Protein AF-A0A9W9YYG8-F1 (afdb_monomer_lite)

Organism: NCBI:txid174260

pLDDT: mean 76.66, std 17.06, range [29.02, 98.0]

Foldseek 3Di:
DCVLVVLVVLLVVQVVVLVQWFFAADPLETETDRVVPRPHDGDHHPDLDCPPPRNVPYQYWFWWQQPPAQATDGGGPVVSVVSVTDGDPPGRDPSVDGSCCVVVVPHPDPPSDDPPVLCVLQVLLVDARDDVRVVVQCVLCVVLVVVVCVQQNDVLLVQLLRQQSSQLSLQCCLQPVLADEGYSLSSSLLSLLLQVVCCVVCVVVDPCSPVSVVVSVVVVVVLQVCLQFGRRPPSSSVRSNVLSNLSSLQRGDDDCPPDDDPVVSVVSNVVSVVVSVVSVVVSVCSSVPVDDSVPDPCSLSSRHPCPDPDDRYQDQDPSSHGPPPPD

InterPro domains:
  IPR022764 Peptidase S54, rhomboid domain [PF01694] (116-253)
  IPR035952 Rhomboid-like superfamily [G3DSA:1.20.1540.10] (93-258)
  IPR035952 Rhomboid-like superfamily [SSF144091] (115-257)
  IPR051512 Inactive Rhomboid [PTHR45965] (56-317)

Radius of gyration: 24.9 Å; chains: 1; bounding box: 62×38×76 Å

Secondary structure (DSSP, 8-state):
-TTHHHHHHHHHHHHHHHTTEEEEEETTEEEEEEGGG-SSEEE-TT--STTSTT-SS---EEEEE-TTS--EEEEEHHHHHHTT-EE-TT--SGGG--TTHHHH-S---S-SS-S--GGGGTGGGG--SSHHHHHHHHHHHHHHHHHHHHHH-HHHHHHHHHHHHHHHHHHHHHH-TTS---STHHHHHHHHHHHHHHHHHSTTT-SSHHHHHHHHHHHHHHHHHHTTSTT--HHHHHHHHHHHHHHHHHH------SSS-HHHHHHHHHHHHHHHHHHHHHHHHHHHH---GGG-TTTHHHH----SSSSSS--B-TTSSB-----

Sequence (327 aa):
MKKLTIVEKRIDNITKKEADFVCCSFNGECGMMKNTSCPGVSIDYRNCSASSLNCTHGVTLRPCCLGLHSQCEVTSEQYCTFQGGHWYKDKILCSEVNCLDDICAMSGVKNKTGGHQWYRLITPIFLHLGVIHLFTNLCFQLPVGILIEREIGTVRMALVYMISGIGGNLFCGLFTPLTPQAGASGALFGLVALLIIKLLQLRHEVKRPCLEALVLLGVVLVSFALGTLPYIGNFVHIGGFLFGVFASLAFLPRRNFRCHNLALYSCFKGISFVVLFTLIVVMSVAFFLVKDSQFCSWCKYIDCVPYRKENFCPKMDEDGFLNGNAS

Structure (mmCIF, N/CA/C/O backbone):
data_AF-A0A9W9YYG8-F1
#
_entry.id   AF-A0A9W9YYG8-F1
#
loop_
_atom_site.group_PDB
_atom_site.id
_atom_site.type_symbol
_atom_site.label_atom_id
_atom_site.label_alt_id
_atom_site.label_comp_id
_atom_site.label_asym_id
_atom_site.label_entity_id
_atom_site.label_seq_id
_atom_site.pdbx_PDB_ins_code
_atom_site.Cartn_x
_atom_site.Cartn_y
_atom_site.Cartn_z
_atom_site.occupancy
_atom_site.B_iso_or_equiv
_atom_site.auth_seq_id
_atom_site.auth_comp_id
_atom_site.auth_asym_id
_atom_site.auth_atom_id
_atom_site.pdbx_PDB_model_num
ATOM 1 N N . MET A 1 1 ? -9.770 -13.284 -15.888 1.00 43.06 1 MET A N 1
ATOM 2 C CA . MET A 1 1 ? -9.204 -13.718 -17.190 1.00 43.06 1 MET A CA 1
ATOM 3 C C . MET A 1 1 ? -9.117 -12.623 -18.269 1.00 43.06 1 MET A C 1
ATOM 5 O O . MET A 1 1 ? -8.386 -12.840 -19.215 1.00 43.06 1 MET A O 1
ATOM 9 N N . LYS A 1 2 ? -9.745 -11.435 -18.146 1.00 39.88 2 LYS A N 1
ATOM 10 C CA . LYS A 1 2 ? -9.708 -10.379 -19.196 1.00 39.88 2 LYS A CA 1
ATOM 11 C C . LYS A 1 2 ? -8.584 -9.316 -19.075 1.00 39.88 2 LYS A C 1
ATOM 13 O O . LYS A 1 2 ? -8.437 -8.494 -19.974 1.00 39.88 2 LYS A O 1
ATOM 18 N N . LYS A 1 3 ? -7.763 -9.334 -18.012 1.00 38.66 3 LYS A N 1
ATOM 19 C CA . LYS A 1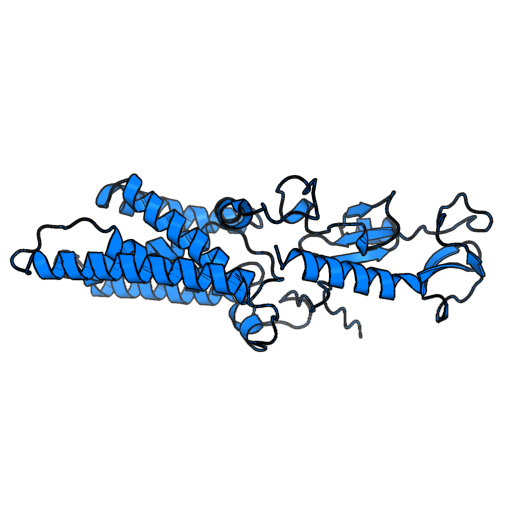 3 ? -6.520 -8.528 -17.925 1.00 38.66 3 LYS A CA 1
ATOM 20 C C . LYS A 1 3 ? -5.355 -9.140 -18.721 1.00 38.66 3 LYS A C 1
ATOM 22 O O . LYS A 1 3 ? -4.495 -8.388 -19.166 1.00 38.66 3 LYS A O 1
ATOM 27 N N . LEU A 1 4 ? -5.378 -10.457 -18.979 1.00 42.50 4 LEU A N 1
ATOM 28 C CA . LEU A 1 4 ? -4.451 -11.081 -19.933 1.00 42.50 4 LEU A CA 1
ATOM 29 C C . LEU A 1 4 ? -4.584 -10.430 -21.309 1.00 42.50 4 LEU A C 1
ATOM 31 O O . LEU A 1 4 ? -3.587 -9.994 -21.850 1.00 42.50 4 LEU A O 1
ATOM 35 N N . THR A 1 5 ? -5.810 -10.209 -21.785 1.00 42.34 5 THR A N 1
ATOM 36 C CA . THR A 1 5 ? -6.064 -9.601 -23.099 1.00 42.34 5 THR A CA 1
ATOM 37 C C . THR A 1 5 ? -5.583 -8.154 -23.255 1.00 42.34 5 THR A C 1
ATOM 39 O O . THR A 1 5 ? -5.447 -7.698 -24.383 1.00 42.34 5 THR A O 1
ATOM 42 N N . ILE A 1 6 ? -5.337 -7.411 -22.165 1.00 44.78 6 ILE A N 1
ATOM 43 C CA . ILE A 1 6 ? -4.768 -6.049 -22.233 1.00 44.78 6 ILE A CA 1
ATOM 44 C C . ILE A 1 6 ? -3.249 -6.125 -22.331 1.00 44.78 6 ILE A C 1
ATOM 46 O O . ILE A 1 6 ? -2.675 -5.461 -23.181 1.00 44.78 6 ILE A O 1
ATOM 50 N N . VAL A 1 7 ? -2.607 -6.956 -21.504 1.00 46.06 7 VAL A N 1
ATOM 51 C CA . VAL A 1 7 ? -1.165 -7.212 -21.613 1.00 46.06 7 VAL A CA 1
ATOM 52 C C . VAL A 1 7 ? -0.849 -7.885 -22.949 1.00 46.06 7 VAL A C 1
ATOM 54 O O . VAL A 1 7 ? 0.114 -7.496 -23.579 1.00 46.06 7 VAL A O 1
ATOM 57 N N . GLU A 1 8 ? -1.691 -8.795 -23.439 1.00 50.41 8 GLU A N 1
ATOM 58 C CA . GLU A 1 8 ? -1.582 -9.422 -24.763 1.00 50.41 8 GLU A CA 1
ATOM 59 C C . GLU A 1 8 ? -1.813 -8.414 -25.891 1.00 50.41 8 GLU A C 1
ATOM 61 O O . GLU A 1 8 ? -0.973 -8.325 -26.767 1.00 50.41 8 GLU A O 1
ATOM 66 N N . LYS A 1 9 ? -2.862 -7.573 -25.852 1.00 50.81 9 LYS A N 1
ATOM 67 C CA . LYS A 1 9 ? -3.020 -6.488 -26.845 1.00 50.81 9 LYS A CA 1
ATOM 68 C C . LYS A 1 9 ? -1.884 -5.469 -26.801 1.00 50.81 9 LYS A C 1
ATOM 70 O O . LYS A 1 9 ? -1.579 -4.853 -27.816 1.00 50.81 9 LYS A O 1
ATOM 75 N N . ARG A 1 10 ? -1.303 -5.244 -25.625 1.00 56.94 10 ARG A N 1
ATOM 76 C CA . ARG A 1 10 ? -0.168 -4.345 -25.417 1.00 56.94 10 ARG A CA 1
ATOM 77 C C . ARG A 1 10 ? 1.115 -4.968 -25.939 1.00 56.94 10 ARG A C 1
ATOM 79 O O . ARG A 1 10 ? 1.840 -4.276 -26.635 1.00 56.94 10 ARG A O 1
ATOM 86 N N . ILE A 1 11 ? 1.345 -6.254 -25.677 1.00 54.28 11 ILE A N 1
ATOM 87 C CA . ILE A 1 11 ? 2.399 -7.043 -26.313 1.00 54.28 11 ILE A CA 1
ATOM 88 C C . ILE A 1 11 ? 2.190 -6.974 -27.822 1.00 54.28 11 ILE A C 1
ATOM 90 O O . ILE A 1 11 ? 3.084 -6.497 -28.485 1.00 54.28 11 ILE A O 1
ATOM 94 N N . ASP A 1 12 ? 1.001 -7.258 -28.356 1.00 57.97 12 ASP A N 1
ATOM 95 C CA . ASP A 1 12 ? 0.710 -7.170 -29.792 1.00 57.97 12 ASP A CA 1
ATOM 96 C C . ASP A 1 12 ? 0.950 -5.768 -30.373 1.00 57.97 12 ASP A C 1
ATOM 98 O O . ASP A 1 12 ? 1.467 -5.640 -31.479 1.00 57.97 12 ASP A O 1
ATOM 102 N N . ASN A 1 13 ? 0.579 -4.697 -29.664 1.00 58.47 13 ASN A N 1
ATOM 103 C CA . ASN A 1 13 ? 0.836 -3.325 -30.108 1.00 58.47 13 ASN A CA 1
ATOM 104 C C . ASN A 1 13 ? 2.325 -2.971 -30.053 1.00 58.47 13 ASN A C 1
ATOM 106 O O . ASN A 1 13 ? 2.811 -2.306 -30.964 1.00 58.47 13 ASN A O 1
ATOM 110 N N . ILE A 1 14 ? 3.043 -3.409 -29.017 1.00 58.22 14 ILE A N 1
ATOM 111 C CA . ILE A 1 14 ? 4.496 -3.257 -28.921 1.00 58.22 14 ILE A CA 1
ATOM 112 C C . ILE A 1 14 ? 5.155 -4.075 -30.033 1.00 58.22 14 ILE A C 1
ATOM 114 O O . ILE A 1 14 ? 5.931 -3.510 -30.782 1.00 58.22 14 ILE A O 1
ATOM 118 N N . THR A 1 15 ? 4.766 -5.332 -30.246 1.00 62.25 15 THR A N 1
ATOM 119 C CA . THR A 1 15 ? 5.239 -6.201 -31.331 1.00 62.25 15 THR A CA 1
ATOM 120 C C . THR A 1 15 ? 4.953 -5.591 -32.701 1.00 62.25 15 THR A C 1
ATOM 122 O O . THR A 1 15 ? 5.801 -5.658 -33.578 1.00 62.25 15 THR A O 1
ATOM 125 N N . LYS A 1 16 ? 3.805 -4.929 -32.899 1.00 66.31 16 LYS A N 1
ATOM 126 C CA . LYS A 1 16 ? 3.512 -4.173 -34.129 1.00 66.31 16 LYS A CA 1
ATOM 127 C C . LYS A 1 16 ? 4.374 -2.921 -34.282 1.00 66.31 16 LYS A C 1
ATOM 129 O O . LYS A 1 16 ? 4.799 -2.637 -35.392 1.00 66.31 16 LYS A O 1
ATOM 134 N N . LYS A 1 17 ? 4.631 -2.171 -33.204 1.00 64.25 17 LYS A N 1
ATOM 135 C CA . LYS A 1 17 ? 5.551 -1.016 -33.219 1.00 64.25 17 LYS A CA 1
ATOM 136 C C . LYS A 1 17 ? 7.003 -1.462 -33.449 1.00 64.25 17 LYS A C 1
ATOM 138 O O . LYS A 1 17 ? 7.752 -0.768 -34.125 1.00 64.25 17 LYS A O 1
ATOM 143 N N . GLU A 1 18 ? 7.379 -2.616 -32.907 1.00 63.72 18 GLU A N 1
ATOM 144 C CA . GLU A 1 18 ? 8.692 -3.252 -33.031 1.00 63.72 18 GLU A CA 1
ATOM 145 C C . GLU A 1 18 ? 8.873 -3.981 -34.376 1.00 63.72 18 GLU A C 1
ATOM 147 O O . GLU A 1 18 ? 10.004 -4.183 -34.804 1.00 63.72 18 GLU A O 1
ATOM 152 N N . ALA A 1 19 ? 7.787 -4.301 -35.093 1.00 64.88 19 ALA A N 1
ATOM 153 C CA . ALA A 1 19 ? 7.823 -4.919 -36.425 1.00 64.88 19 ALA A CA 1
ATOM 154 C C . ALA A 1 19 ? 8.432 -4.019 -37.516 1.00 64.88 19 ALA A C 1
ATOM 156 O O . ALA A 1 19 ? 8.715 -4.502 -38.611 1.00 64.88 19 ALA A O 1
ATOM 157 N N . ASP A 1 20 ? 8.629 -2.730 -37.223 1.00 66.50 20 ASP A N 1
ATOM 158 C CA . ASP A 1 20 ? 9.338 -1.781 -38.086 1.00 66.50 20 ASP A CA 1
ATOM 159 C C . ASP A 1 20 ? 10.839 -1.671 -37.751 1.00 66.50 20 ASP A C 1
ATOM 161 O O . ASP A 1 20 ? 11.563 -0.960 -38.454 1.00 66.50 20 ASP A O 1
ATOM 165 N N . PHE A 1 21 ? 11.325 -2.299 -36.673 1.00 68.25 21 PHE A N 1
ATOM 166 C CA . PHE A 1 21 ? 12.718 -2.178 -36.241 1.00 68.25 21 PHE A CA 1
ATOM 167 C C . PHE A 1 21 ? 13.621 -3.246 -36.855 1.00 68.25 21 PHE A C 1
ATOM 169 O O . PHE A 1 21 ? 13.660 -4.379 -36.402 1.00 68.25 21 PHE A O 1
ATOM 176 N N . VAL A 1 22 ? 14.454 -2.860 -37.810 1.00 70.94 22 VAL A N 1
ATOM 177 C CA . VAL A 1 22 ? 15.436 -3.747 -38.444 1.00 70.94 22 VAL A CA 1
ATOM 178 C C . VAL A 1 22 ? 16.793 -3.646 -37.752 1.00 70.94 22 VAL A C 1
ATOM 180 O O . VAL A 1 22 ? 17.114 -2.647 -37.102 1.00 70.94 22 VAL A O 1
ATOM 183 N N . CYS A 1 23 ? 17.630 -4.663 -37.935 1.00 73.19 23 CYS A N 1
ATOM 184 C CA . CYS A 1 23 ? 19.045 -4.534 -37.623 1.00 73.19 23 CYS A CA 1
ATOM 185 C C . CYS A 1 23 ? 19.677 -3.617 -38.678 1.00 73.19 23 CYS A C 1
ATOM 187 O O . CYS A 1 23 ? 19.743 -3.973 -39.850 1.00 73.19 23 CYS A O 1
ATOM 189 N N . CYS A 1 24 ? 20.087 -2.416 -38.295 1.00 74.50 24 CYS A N 1
ATOM 190 C CA . CYS A 1 24 ? 20.739 -1.465 -39.184 1.00 74.50 24 CYS A CA 1
ATOM 191 C C . CYS A 1 24 ? 22.255 -1.577 -39.030 1.00 74.50 24 CYS A C 1
ATOM 193 O O . CYS A 1 24 ? 22.743 -1.575 -37.904 1.00 74.50 24 CYS A O 1
ATOM 195 N N . SER A 1 25 ? 22.992 -1.644 -40.140 1.00 73.00 25 SER A N 1
ATOM 196 C CA . SER A 1 25 ? 24.457 -1.655 -40.170 1.00 73.00 25 SER A CA 1
ATOM 197 C C . SER A 1 25 ? 24.997 -0.443 -40.924 1.00 73.00 25 SER A C 1
ATOM 199 O O . SER A 1 25 ? 24.717 -0.275 -42.111 1.00 73.00 25 SER A O 1
ATOM 201 N N . PHE A 1 26 ? 25.829 0.367 -40.274 1.00 69.38 26 PHE A N 1
ATOM 202 C CA . PHE A 1 26 ? 26.456 1.559 -40.843 1.00 69.38 26 PHE A CA 1
ATOM 203 C C . PHE A 1 26 ? 27.928 1.632 -40.415 1.00 69.38 26 PHE A C 1
ATOM 205 O O . PHE A 1 26 ? 28.232 1.581 -39.231 1.00 69.38 26 PHE A O 1
ATOM 212 N N . ASN A 1 27 ? 28.857 1.721 -41.374 1.00 67.19 27 ASN A N 1
ATOM 213 C CA . ASN A 1 27 ? 30.306 1.834 -41.123 1.00 67.19 27 ASN A CA 1
ATOM 214 C C . ASN A 1 27 ? 30.918 0.776 -40.173 1.00 67.19 27 ASN A C 1
ATOM 216 O O . ASN A 1 27 ? 31.881 1.054 -39.465 1.00 67.19 27 ASN A O 1
ATOM 220 N N . GLY A 1 28 ? 30.392 -0.454 -40.177 1.00 63.03 28 GLY A N 1
ATOM 221 C CA . GLY A 1 28 ? 30.872 -1.543 -39.316 1.00 63.03 28 GLY A CA 1
ATOM 222 C C . GLY A 1 28 ? 30.249 -1.567 -37.916 1.00 63.03 28 GLY A C 1
ATOM 223 O O . GLY A 1 28 ? 30.536 -2.492 -37.153 1.00 63.03 28 GLY A O 1
ATOM 224 N N . GLU A 1 29 ? 29.378 -0.601 -37.606 1.00 65.00 29 GLU A N 1
ATOM 225 C CA . GLU A 1 29 ? 28.516 -0.574 -36.426 1.00 65.00 29 GLU A CA 1
ATOM 226 C C . GLU A 1 29 ? 27.121 -1.089 -36.749 1.00 65.00 29 GLU A C 1
ATOM 228 O O . GLU A 1 29 ? 26.613 -0.853 -37.846 1.00 65.00 29 GLU A O 1
ATOM 233 N N . CYS A 1 30 ? 26.489 -1.794 -35.807 1.00 70.75 30 CYS A N 1
ATOM 234 C CA . CYS A 1 30 ? 25.141 -2.288 -36.021 1.00 70.75 30 CYS A CA 1
ATOM 235 C C . CYS A 1 30 ? 24.260 -2.226 -34.782 1.00 70.75 30 CYS A C 1
ATOM 237 O O . CYS A 1 30 ? 24.672 -2.563 -33.677 1.00 70.75 30 CYS A O 1
ATOM 239 N N . GLY A 1 31 ? 23.019 -1.802 -34.986 1.00 67.38 31 GLY A N 1
ATOM 240 C CA . GLY A 1 31 ? 22.053 -1.583 -33.924 1.00 67.38 31 GLY A CA 1
ATOM 241 C C . GLY A 1 31 ? 20.630 -1.721 -34.435 1.00 67.38 31 GLY A C 1
ATOM 242 O O . GLY A 1 31 ? 20.354 -1.549 -35.622 1.00 67.38 31 GLY A O 1
ATOM 243 N N . MET A 1 32 ? 19.709 -2.048 -33.535 1.00 69.06 32 MET A N 1
ATOM 244 C CA . MET A 1 32 ? 18.295 -2.068 -33.879 1.00 69.06 32 MET A CA 1
ATOM 245 C C . MET A 1 32 ? 17.752 -0.654 -34.009 1.00 69.06 32 MET A C 1
ATOM 247 O O . MET A 1 32 ? 17.824 0.139 -33.074 1.00 69.06 32 MET A O 1
ATOM 251 N N . MET A 1 33 ? 17.182 -0.347 -35.169 1.00 67.56 33 MET A N 1
ATOM 252 C CA . MET A 1 33 ? 16.601 0.957 -35.466 1.00 67.56 33 MET A CA 1
ATOM 253 C C . MET A 1 33 ? 15.357 0.784 -36.324 1.00 67.56 33 MET A C 1
ATOM 255 O O . MET A 1 33 ? 15.210 -0.202 -37.044 1.00 67.56 33 MET A O 1
ATOM 259 N N . LYS A 1 34 ? 14.469 1.778 -36.300 1.00 70.62 34 LYS A N 1
ATOM 260 C CA . LYS A 1 34 ? 13.346 1.820 -37.234 1.00 70.62 34 LYS A CA 1
ATOM 261 C C . LYS A 1 34 ? 13.880 1.792 -38.670 1.00 70.62 34 LYS A C 1
ATOM 263 O O . LYS A 1 34 ? 14.791 2.552 -38.989 1.00 70.62 34 LYS A O 1
ATOM 268 N N . ASN A 1 35 ? 13.306 0.959 -39.535 1.00 72.19 35 ASN A N 1
ATOM 269 C CA . ASN A 1 35 ? 13.754 0.761 -40.919 1.00 72.19 35 ASN A CA 1
ATOM 270 C C . ASN A 1 35 ? 13.896 2.084 -41.688 1.00 72.19 35 ASN A C 1
ATOM 272 O O . ASN A 1 35 ? 14.879 2.317 -42.381 1.00 72.19 35 ASN A O 1
ATOM 276 N N . THR A 1 36 ? 12.962 3.009 -41.469 1.00 76.19 36 THR A N 1
ATOM 277 C CA . THR A 1 36 ? 12.960 4.346 -42.081 1.00 76.19 36 THR A CA 1
ATOM 278 C C . THR A 1 36 ? 14.071 5.276 -41.590 1.00 76.19 36 THR A C 1
ATOM 280 O O . THR A 1 36 ? 14.317 6.306 -42.205 1.00 76.19 36 THR A O 1
ATOM 283 N N . SER A 1 37 ? 14.695 4.962 -40.458 1.00 74.75 37 SER A N 1
ATOM 284 C CA . SER A 1 37 ? 15.710 5.781 -39.788 1.00 74.75 37 SER A CA 1
ATOM 285 C C . SER A 1 37 ? 17.106 5.162 -39.873 1.00 74.75 37 SER A C 1
ATOM 287 O O . SER A 1 37 ? 18.022 5.668 -39.233 1.00 74.75 37 SER A O 1
ATOM 289 N N . CYS A 1 38 ? 17.271 4.073 -40.630 1.00 72.94 38 CYS A N 1
ATOM 290 C CA . CYS A 1 38 ? 18.551 3.405 -40.812 1.00 72.94 38 CYS A CA 1
ATOM 291 C C . CYS A 1 38 ? 19.424 4.187 -41.814 1.00 72.94 38 CYS A C 1
ATOM 293 O O . CYS A 1 38 ? 19.066 4.260 -42.989 1.00 72.94 38 CYS A O 1
ATOM 295 N N . PRO A 1 39 ? 20.572 4.759 -41.399 1.00 72.88 39 PRO A N 1
ATOM 296 C CA . PRO A 1 39 ? 21.485 5.459 -42.310 1.00 72.88 39 PRO A CA 1
ATOM 297 C C . PRO A 1 39 ? 22.314 4.509 -43.194 1.00 72.88 39 PRO A C 1
ATOM 299 O O . PRO A 1 39 ? 23.051 4.972 -44.063 1.00 72.88 39 PRO A O 1
ATOM 302 N N . GLY A 1 40 ? 22.234 3.196 -42.952 1.00 74.25 40 GLY A N 1
ATOM 303 C CA . GLY A 1 40 ? 23.034 2.170 -43.617 1.00 74.25 40 GLY A CA 1
ATOM 304 C C . GLY A 1 40 ? 22.203 1.033 -44.211 1.00 74.25 40 GLY A C 1
ATOM 305 O O . GLY A 1 40 ? 21.115 1.243 -44.738 1.00 74.25 40 GLY A O 1
ATOM 306 N N . VAL A 1 41 ? 22.738 -0.186 -44.158 1.00 73.62 41 VAL A N 1
ATOM 307 C CA . VAL A 1 41 ? 22.107 -1.382 -44.734 1.00 73.62 41 VAL A CA 1
ATOM 308 C C . VAL A 1 41 ? 21.248 -2.075 -43.682 1.00 73.62 41 VAL A C 1
ATOM 310 O O . VAL A 1 41 ? 21.718 -2.331 -42.573 1.00 73.62 41 VAL A O 1
ATOM 313 N N . SER A 1 42 ? 20.009 -2.419 -44.032 1.00 71.69 42 SER A N 1
ATOM 314 C CA . SER A 1 42 ? 19.150 -3.250 -43.189 1.00 71.69 42 SER A CA 1
ATOM 315 C C . SER A 1 42 ? 19.497 -4.736 -43.343 1.00 71.69 42 SER A C 1
ATOM 317 O O . SER A 1 42 ? 19.598 -5.270 -44.447 1.00 71.69 42 SER A O 1
ATOM 319 N N . ILE A 1 43 ? 19.706 -5.405 -42.213 1.00 69.31 43 ILE A N 1
ATOM 320 C CA . ILE A 1 43 ? 20.019 -6.829 -42.082 1.00 69.31 43 ILE A CA 1
ATOM 321 C C . ILE A 1 43 ? 18.784 -7.530 -41.499 1.00 69.31 43 ILE A C 1
ATOM 323 O O . ILE A 1 43 ? 18.109 -6.990 -40.618 1.00 69.31 43 ILE A O 1
ATOM 327 N N . ASP A 1 44 ? 18.475 -8.723 -42.013 1.00 62.47 44 ASP A N 1
ATOM 328 C CA . ASP A 1 44 ? 17.281 -9.487 -41.641 1.00 62.47 44 ASP A CA 1
ATOM 329 C C . ASP A 1 44 ? 17.200 -9.758 -40.121 1.00 62.47 44 ASP A C 1
ATOM 331 O O . ASP A 1 44 ? 18.200 -10.039 -39.453 1.00 62.47 44 ASP A O 1
ATOM 335 N N . TYR A 1 45 ? 15.976 -9.687 -39.592 1.00 57.19 45 TYR A N 1
ATOM 336 C CA . TYR A 1 45 ? 15.580 -9.509 -38.185 1.00 57.19 45 TYR A CA 1
ATOM 337 C C . TYR A 1 45 ? 16.197 -10.479 -37.167 1.00 57.19 45 TYR A C 1
ATOM 339 O O . TYR A 1 45 ? 16.128 -10.236 -35.963 1.00 57.19 45 TYR A O 1
ATOM 347 N N . ARG A 1 46 ? 16.751 -11.612 -37.602 1.00 54.78 46 ARG A N 1
ATOM 348 C CA . ARG A 1 46 ? 17.052 -12.731 -36.698 1.00 54.78 46 ARG A CA 1
ATOM 349 C C . ARG A 1 46 ? 18.447 -12.708 -36.090 1.00 54.78 46 ARG A C 1
ATOM 351 O O . ARG A 1 46 ? 18.639 -13.370 -35.081 1.00 54.78 46 ARG A O 1
ATOM 358 N N . ASN A 1 47 ? 19.398 -11.959 -36.651 1.00 55.00 47 ASN A N 1
ATOM 359 C CA . ASN A 1 47 ? 20.794 -11.999 -36.210 1.00 55.00 47 ASN A CA 1
ATOM 360 C C . ASN A 1 47 ? 21.424 -10.602 -36.185 1.00 55.00 47 ASN A C 1
ATOM 362 O O . ASN A 1 47 ? 22.281 -10.290 -37.000 1.00 55.00 47 ASN A O 1
ATOM 366 N N . CYS A 1 48 ? 21.041 -9.776 -35.212 1.00 60.09 48 CYS A N 1
ATOM 367 C CA . CYS A 1 48 ? 21.827 -8.598 -34.843 1.00 60.09 48 CYS A CA 1
ATOM 368 C C . CYS A 1 48 ? 22.921 -9.071 -33.866 1.00 60.09 48 CYS A C 1
ATOM 370 O O . CYS A 1 48 ? 22.732 -9.095 -32.650 1.00 60.09 48 CYS A O 1
ATOM 372 N N . SER A 1 49 ? 24.006 -9.625 -34.405 1.00 56.53 49 SER A N 1
ATOM 373 C CA . SER A 1 49 ? 25.121 -10.214 -33.652 1.00 56.53 49 SER A CA 1
ATOM 374 C C . SER A 1 49 ? 26.430 -9.800 -34.310 1.00 56.53 49 SER A C 1
ATOM 376 O O . SER A 1 49 ? 26.496 -9.729 -35.531 1.00 56.53 49 SER A O 1
ATOM 378 N N . ALA A 1 50 ? 27.501 -9.621 -33.534 1.00 51.91 50 ALA A N 1
ATOM 379 C CA . ALA A 1 50 ? 28.843 -9.360 -34.069 1.00 51.91 50 ALA A CA 1
ATOM 380 C C . ALA A 1 50 ? 29.311 -10.411 -35.108 1.00 51.91 50 ALA A C 1
ATOM 382 O O . ALA A 1 50 ? 30.242 -10.171 -35.868 1.00 51.91 50 ALA A O 1
ATOM 383 N N . SER A 1 51 ? 28.655 -11.578 -35.158 1.00 52.38 51 SER A N 1
ATOM 384 C CA . SER A 1 51 ? 28.909 -12.660 -36.114 1.00 52.38 51 SER A CA 1
ATOM 385 C C . SER A 1 51 ? 28.130 -12.581 -37.440 1.00 52.38 51 SER A C 1
ATOM 387 O O . SER A 1 51 ? 28.415 -13.374 -38.337 1.00 52.38 51 SER A O 1
ATOM 389 N N . SER A 1 52 ? 27.162 -11.669 -37.608 1.00 56.72 52 SER A N 1
ATOM 390 C CA . SER A 1 52 ? 26.501 -11.452 -38.905 1.00 56.72 52 SER A CA 1
ATOM 391 C C . SER A 1 52 ? 27.394 -10.596 -39.809 1.00 56.72 52 SER A C 1
ATOM 393 O O . SER A 1 52 ? 27.800 -9.503 -39.410 1.00 56.72 52 SER A O 1
ATOM 395 N N . LEU A 1 53 ? 27.714 -11.094 -41.012 1.00 53.59 53 LEU A N 1
ATOM 396 C CA . LEU A 1 53 ? 28.548 -10.408 -42.012 1.00 53.59 53 LEU A CA 1
ATOM 397 C C . LEU A 1 53 ? 28.145 -8.919 -42.141 1.00 53.59 53 LEU A C 1
ATOM 399 O O . LEU A 1 53 ? 27.004 -8.641 -42.499 1.00 53.59 53 LEU A O 1
ATOM 403 N N . ASN A 1 54 ? 29.104 -8.016 -41.870 1.00 57.50 54 ASN A N 1
ATOM 404 C CA . ASN A 1 54 ? 29.071 -6.532 -41.856 1.00 57.50 54 ASN A CA 1
ATOM 405 C C . ASN A 1 54 ? 29.152 -5.823 -40.483 1.00 57.50 54 ASN A C 1
ATOM 407 O O . ASN A 1 54 ? 29.328 -4.608 -40.468 1.00 57.50 54 ASN A O 1
ATOM 411 N N . CYS A 1 55 ? 29.156 -6.536 -39.350 1.00 60.41 55 CYS A N 1
ATOM 412 C CA . CYS A 1 55 ? 29.399 -5.944 -38.019 1.00 60.41 55 CYS A CA 1
ATOM 413 C C . CYS A 1 55 ? 30.833 -6.212 -37.507 1.00 60.41 55 CYS A C 1
ATOM 415 O O . CYS A 1 55 ? 31.020 -6.956 -36.548 1.00 60.41 55 CYS A O 1
ATOM 417 N N . THR A 1 56 ? 31.871 -5.653 -38.138 1.00 54.66 56 THR A N 1
ATOM 418 C CA . THR A 1 56 ? 33.280 -5.929 -37.765 1.00 54.66 56 THR A CA 1
ATOM 419 C C . THR A 1 56 ? 33.763 -5.200 -36.506 1.00 54.66 56 THR A C 1
ATOM 421 O O . THR A 1 56 ? 34.659 -5.705 -35.834 1.00 54.66 56 THR A O 1
ATOM 424 N N . HIS A 1 57 ? 33.158 -4.061 -36.150 1.00 56.78 57 HIS A N 1
ATOM 425 C CA . HIS A 1 57 ? 33.475 -3.278 -34.942 1.00 56.78 57 HIS A CA 1
ATOM 426 C C . HIS A 1 57 ? 32.214 -2.880 -34.157 1.00 56.78 57 HIS A C 1
ATOM 428 O O . HIS A 1 57 ? 32.220 -1.922 -33.387 1.00 56.78 57 HIS A O 1
ATOM 434 N N . GLY A 1 58 ? 31.106 -3.588 -34.381 1.00 53.62 58 GLY A N 1
ATOM 435 C CA . GLY A 1 58 ? 29.798 -3.064 -34.028 1.00 53.62 58 GLY A CA 1
ATOM 436 C C . GLY A 1 58 ? 29.441 -3.174 -32.558 1.00 53.62 58 GLY A C 1
ATOM 437 O O . GLY A 1 58 ? 29.434 -4.255 -31.968 1.00 53.62 58 GLY A O 1
ATOM 438 N N . VAL A 1 59 ? 29.072 -2.030 -31.985 1.00 60.16 59 VAL A N 1
ATOM 439 C CA . VAL A 1 59 ? 28.451 -1.945 -30.667 1.00 60.16 59 VAL A CA 1
ATOM 440 C C . VAL A 1 59 ? 27.090 -2.632 -30.733 1.00 60.16 59 VAL A C 1
ATOM 442 O O . VAL A 1 59 ? 26.139 -2.089 -31.278 1.00 60.16 59 VAL A O 1
ATOM 445 N N . THR A 1 60 ? 26.989 -3.840 -30.179 1.00 67.75 60 THR A N 1
ATOM 446 C CA . THR A 1 60 ? 25.719 -4.573 -30.158 1.00 67.75 60 THR A CA 1
ATOM 447 C C . THR A 1 60 ? 24.755 -3.884 -29.194 1.00 67.75 60 THR A C 1
ATOM 449 O O . THR A 1 60 ? 25.012 -3.827 -27.990 1.00 67.75 60 THR A O 1
ATOM 452 N N . LEU A 1 61 ? 23.639 -3.373 -29.714 1.00 73.81 61 LEU A N 1
ATOM 453 C CA . LEU A 1 61 ? 22.565 -2.832 -28.885 1.00 73.81 61 LEU A CA 1
ATOM 454 C C . LEU A 1 61 ? 21.635 -3.962 -28.435 1.00 73.81 61 LEU A C 1
ATOM 456 O O . LEU A 1 61 ? 21.208 -4.787 -29.246 1.00 73.81 61 LEU A O 1
ATOM 460 N N . ARG A 1 62 ? 21.314 -3.997 -27.143 1.00 77.94 62 ARG A N 1
ATOM 461 C CA . ARG A 1 62 ? 20.369 -4.952 -26.552 1.00 77.94 62 ARG A CA 1
ATOM 462 C C . ARG A 1 62 ? 19.458 -4.247 -25.552 1.00 77.94 62 ARG A C 1
ATOM 464 O O . ARG A 1 62 ? 19.810 -3.171 -25.067 1.00 77.94 62 ARG A O 1
ATOM 471 N N . PRO A 1 63 ? 18.318 -4.860 -25.202 1.00 81.75 63 PRO A N 1
ATOM 472 C CA . PRO A 1 63 ? 17.490 -4.414 -24.094 1.00 81.75 63 PRO A CA 1
ATOM 473 C C . PRO A 1 63 ? 18.307 -4.265 -22.802 1.00 81.75 63 PRO A C 1
ATOM 475 O O . PRO A 1 63 ? 18.955 -5.208 -22.342 1.00 81.75 63 PRO A O 1
ATOM 478 N N . CYS A 1 64 ? 18.245 -3.080 -22.211 1.00 81.81 64 CYS A N 1
ATOM 479 C CA . CYS A 1 64 ? 18.800 -2.734 -20.914 1.00 81.81 64 CYS A CA 1
ATOM 480 C C . CYS A 1 64 ? 17.665 -2.309 -19.989 1.00 81.81 64 CYS A C 1
ATOM 482 O O . CYS A 1 64 ? 16.914 -1.386 -20.306 1.00 81.81 64 CYS A O 1
ATOM 484 N N . CYS A 1 65 ? 17.554 -2.972 -18.842 1.00 80.25 65 CYS A N 1
ATOM 485 C CA . CYS A 1 65 ? 16.608 -2.595 -17.802 1.00 80.25 65 CYS A CA 1
ATOM 486 C C . CYS A 1 65 ? 17.276 -1.660 -16.795 1.00 80.25 65 CYS A C 1
ATOM 488 O O . CYS A 1 65 ? 18.257 -2.034 -16.152 1.00 80.25 65 CYS A O 1
ATOM 490 N N . LEU A 1 66 ? 16.752 -0.443 -16.661 1.00 72.31 66 LEU A N 1
ATOM 491 C CA . LEU A 1 66 ? 17.377 0.622 -15.875 1.00 72.31 66 LEU A CA 1
ATOM 492 C C . LEU A 1 66 ? 16.847 0.664 -14.430 1.00 72.31 66 LEU A C 1
ATOM 494 O O . LEU A 1 66 ? 15.863 1.340 -14.132 1.00 72.31 66 LEU A O 1
ATOM 498 N N . GLY A 1 67 ? 17.550 0.002 -13.505 1.00 63.28 67 GLY A N 1
ATOM 499 C CA . GLY A 1 67 ? 17.374 0.162 -12.052 1.00 63.28 67 GLY A CA 1
ATOM 500 C C . GLY A 1 67 ? 15.928 0.024 -11.548 1.00 63.28 67 GLY A C 1
ATOM 501 O O . GLY A 1 67 ? 15.187 -0.822 -12.024 1.00 63.28 67 GLY A O 1
ATOM 502 N N . LEU A 1 68 ? 15.518 0.852 -10.573 1.00 52.06 68 LEU A N 1
ATOM 503 C CA . LEU A 1 68 ? 14.159 0.865 -9.978 1.00 52.06 68 LEU A CA 1
ATOM 504 C C . LEU A 1 68 ? 13.046 1.335 -10.935 1.00 52.06 68 LEU A C 1
ATOM 506 O O . LEU A 1 68 ? 11.875 1.394 -10.549 1.00 52.06 68 LEU A O 1
ATOM 510 N N . HIS A 1 69 ? 13.394 1.685 -12.168 1.00 55.56 69 HIS A N 1
ATOM 511 C CA . HIS A 1 69 ? 12.445 2.112 -13.174 1.00 55.56 69 HIS A CA 1
ATOM 512 C C . HIS A 1 69 ? 12.121 0.902 -14.052 1.00 55.56 69 HIS A C 1
ATOM 514 O O . HIS A 1 69 ? 13.009 0.198 -14.518 1.00 55.56 69 HIS A O 1
ATOM 520 N N . SER A 1 70 ? 10.841 0.650 -14.325 1.00 61.72 70 SER A N 1
ATOM 521 C CA . SER A 1 70 ? 10.391 -0.405 -15.251 1.00 61.72 70 SER A CA 1
ATOM 522 C C . SER A 1 70 ? 10.734 -0.098 -16.719 1.00 61.72 70 SER A C 1
ATOM 524 O O . SER A 1 70 ? 9.976 -0.442 -17.623 1.00 61.72 70 SER A O 1
ATOM 526 N N . GLN A 1 71 ? 11.828 0.621 -16.954 1.00 66.00 71 GLN A N 1
ATOM 527 C CA . GLN A 1 71 ? 12.259 1.108 -18.246 1.00 66.00 71 GLN A CA 1
ATOM 528 C C . GLN A 1 71 ? 13.141 0.079 -18.914 1.00 66.00 71 GLN A C 1
ATOM 530 O O . GLN A 1 71 ? 14.134 -0.366 -18.339 1.00 66.00 71 GLN A O 1
ATOM 535 N N . CYS A 1 72 ? 12.784 -0.222 -20.153 1.00 73.88 72 CYS A N 1
ATOM 536 C CA . CYS A 1 72 ? 13.650 -0.913 -21.076 1.00 73.88 72 CYS A CA 1
ATOM 537 C C . CYS A 1 72 ? 14.105 0.062 -22.157 1.00 73.88 72 CYS A C 1
ATOM 539 O O . CYS A 1 72 ? 13.267 0.701 -22.795 1.00 73.88 72 CYS A O 1
ATOM 541 N N . GLU A 1 73 ? 15.411 0.139 -22.381 1.00 75.75 73 GLU A N 1
ATOM 542 C CA . GLU A 1 73 ? 16.006 0.870 -23.496 1.00 75.75 73 GLU A CA 1
ATOM 543 C C . GLU A 1 73 ? 16.943 -0.056 -24.271 1.00 75.75 73 GLU A C 1
ATOM 545 O O . GLU A 1 73 ? 17.708 -0.814 -23.677 1.00 75.75 73 GLU A O 1
ATOM 550 N N . VAL A 1 74 ? 16.890 -0.018 -25.603 1.00 76.12 74 VAL A N 1
ATOM 551 C CA . VAL A 1 74 ? 17.827 -0.776 -26.439 1.00 76.12 74 VAL A CA 1
ATOM 552 C C . VAL A 1 74 ? 19.112 0.034 -26.565 1.00 76.12 74 VAL A C 1
ATOM 554 O O . VAL A 1 74 ? 19.149 1.048 -27.255 1.00 76.12 74 VAL A O 1
ATOM 557 N N . THR A 1 75 ? 20.164 -0.396 -25.873 1.00 76.31 75 THR A N 1
ATOM 558 C CA . THR A 1 75 ? 21.416 0.361 -25.754 1.00 76.31 75 THR A CA 1
ATOM 559 C C . THR A 1 75 ? 22.639 -0.558 -25.687 1.00 76.31 75 THR A C 1
ATOM 561 O O . THR A 1 75 ? 22.528 -1.790 -25.648 1.00 76.31 75 THR A O 1
ATOM 564 N N . SER A 1 76 ? 23.831 0.031 -25.726 1.00 79.12 76 SER A N 1
ATOM 565 C CA . SER A 1 76 ? 25.091 -0.704 -25.644 1.00 79.12 76 SER A CA 1
ATOM 566 C C . SER A 1 76 ? 25.335 -1.258 -24.241 1.00 79.12 76 SER A C 1
ATOM 568 O O . SER A 1 76 ? 24.866 -0.707 -23.244 1.00 79.12 76 SER A O 1
ATOM 570 N N . GLU A 1 77 ? 26.115 -2.335 -24.145 1.00 82.50 77 GLU A N 1
ATOM 571 C CA . GLU A 1 77 ? 26.504 -2.923 -22.855 1.00 82.50 77 GLU A CA 1
ATOM 572 C C . GLU A 1 77 ? 27.226 -1.904 -21.959 1.00 82.50 77 GLU A C 1
ATOM 574 O O . GLU A 1 77 ? 26.937 -1.795 -20.767 1.00 82.50 77 GLU A O 1
ATOM 579 N N . GLN A 1 78 ? 28.116 -1.102 -22.549 1.00 79.75 78 GLN A N 1
ATOM 580 C CA . GLN A 1 78 ? 28.878 -0.070 -21.844 1.00 79.75 78 GLN A CA 1
ATOM 581 C C . GLN A 1 78 ? 27.963 1.015 -21.268 1.00 79.75 78 GLN A C 1
ATOM 583 O O . GLN A 1 78 ? 28.104 1.371 -20.099 1.00 79.75 78 GLN A O 1
ATOM 588 N N . TYR A 1 79 ? 27.002 1.506 -22.058 1.00 79.94 79 TYR A N 1
ATOM 589 C CA . TYR A 1 79 ? 26.050 2.517 -21.601 1.00 79.94 79 TYR A CA 1
ATOM 590 C C . TYR A 1 79 ? 25.115 1.962 -20.523 1.00 79.94 79 TYR A C 1
ATOM 592 O O . TYR A 1 79 ? 24.904 2.607 -19.498 1.00 79.94 79 TYR A O 1
ATOM 600 N N . CYS A 1 80 ? 24.615 0.737 -20.707 1.00 81.38 80 CYS A N 1
ATOM 601 C CA . CYS A 1 80 ? 23.772 0.071 -19.718 1.00 81.38 80 CYS A CA 1
ATOM 602 C C . CYS A 1 80 ? 24.496 -0.107 -18.377 1.00 81.38 80 CYS A C 1
ATOM 604 O O . CYS A 1 80 ? 23.961 0.241 -17.326 1.00 81.38 80 CYS A O 1
ATOM 606 N N . THR A 1 81 ? 25.745 -0.581 -18.421 1.00 81.75 81 THR A N 1
ATOM 607 C CA . THR A 1 81 ? 26.582 -0.777 -17.229 1.00 81.75 81 THR A CA 1
ATOM 608 C C . THR A 1 81 ? 26.903 0.555 -16.552 1.00 81.75 81 THR A C 1
ATOM 610 O O . THR A 1 81 ? 26.851 0.650 -15.329 1.00 81.75 81 THR A O 1
ATOM 613 N N . PHE A 1 82 ? 27.175 1.605 -17.334 1.00 83.44 82 PHE A N 1
ATOM 614 C CA . PHE A 1 82 ? 27.402 2.958 -16.823 1.00 83.44 82 PHE A CA 1
ATOM 615 C C . PHE A 1 82 ? 26.178 3.517 -16.081 1.00 83.44 82 PHE A C 1
ATOM 617 O O . PHE A 1 82 ? 26.328 4.130 -15.027 1.00 83.44 82 PHE A O 1
ATOM 624 N N . GLN A 1 83 ? 24.970 3.255 -16.587 1.00 78.81 83 GLN A N 1
ATOM 625 C CA . GLN A 1 83 ? 23.708 3.622 -15.933 1.00 78.81 83 GLN A CA 1
ATOM 626 C C . GLN A 1 83 ? 23.322 2.686 -14.768 1.00 78.81 83 GLN A C 1
ATOM 628 O O . GLN A 1 83 ? 22.292 2.894 -14.127 1.00 78.81 83 GLN A O 1
ATOM 633 N N . GLY A 1 84 ? 24.113 1.644 -14.485 1.00 75.62 84 GLY A N 1
ATOM 634 C CA . GLY A 1 84 ? 23.802 0.645 -13.459 1.00 75.62 84 GLY A CA 1
ATOM 635 C C . GLY A 1 84 ? 22.595 -0.242 -13.796 1.00 75.62 84 GLY A C 1
ATOM 636 O O . GLY A 1 84 ? 21.917 -0.720 -12.887 1.00 75.62 84 GLY A O 1
ATOM 637 N N . GLY A 1 85 ? 22.290 -0.426 -15.083 1.00 77.88 85 GLY A N 1
ATOM 638 C CA . GLY A 1 85 ? 21.206 -1.279 -15.571 1.00 77.88 85 GLY A CA 1
ATOM 639 C C . GLY A 1 85 ? 21.615 -2.738 -15.807 1.00 77.88 85 GLY A C 1
ATOM 640 O O . GLY A 1 85 ? 22.796 -3.084 -15.816 1.00 77.88 85 GLY A O 1
ATOM 641 N N . HIS A 1 86 ? 20.623 -3.604 -16.031 1.00 83.12 86 HIS A N 1
ATOM 642 C CA . HIS A 1 86 ? 20.817 -5.007 -16.406 1.00 83.12 86 HIS A CA 1
ATOM 643 C C . HIS A 1 86 ? 20.685 -5.189 -17.924 1.00 83.12 86 HIS A C 1
ATOM 645 O O . HIS A 1 86 ? 19.597 -5.030 -18.489 1.00 83.12 86 HIS A O 1
ATOM 651 N N . TRP A 1 87 ? 21.788 -5.553 -18.578 1.00 83.62 87 TRP A N 1
ATOM 652 C CA . TRP A 1 87 ? 21.871 -5.737 -20.027 1.00 83.62 87 TRP A CA 1
ATOM 653 C C . TRP A 1 87 ? 21.582 -7.190 -20.431 1.00 83.62 87 TRP A C 1
ATOM 655 O O . TRP A 1 87 ? 22.209 -8.123 -19.929 1.00 83.62 87 TRP A O 1
ATOM 665 N N . TYR A 1 88 ? 20.643 -7.407 -21.355 1.00 81.50 88 TYR A N 1
ATOM 666 C CA . TYR A 1 88 ? 20.230 -8.751 -21.768 1.00 81.50 88 TYR A CA 1
ATOM 667 C C . TYR A 1 88 ? 20.963 -9.219 -23.025 1.00 81.50 88 TYR A C 1
ATOM 669 O O . TYR A 1 88 ? 20.590 -8.873 -24.143 1.00 81.50 88 TYR A O 1
ATOM 677 N N . LYS A 1 89 ? 21.958 -10.093 -22.854 1.00 79.31 89 LYS A N 1
ATOM 678 C CA . LYS A 1 89 ? 22.778 -10.604 -23.965 1.00 79.31 89 LYS A CA 1
ATOM 679 C C . LYS A 1 89 ? 21.991 -11.381 -25.029 1.00 79.31 89 LYS A C 1
ATOM 681 O O . LYS A 1 89 ? 22.280 -11.244 -26.216 1.00 79.31 89 LYS A O 1
ATOM 686 N N . ASP A 1 90 ? 20.992 -12.153 -24.603 1.00 76.88 90 ASP A N 1
ATOM 687 C CA . ASP A 1 90 ? 20.261 -13.108 -25.455 1.00 76.88 90 ASP A CA 1
ATOM 688 C C . ASP A 1 90 ? 18.885 -12.596 -25.915 1.00 76.88 90 ASP A C 1
ATOM 690 O O . ASP A 1 90 ? 18.063 -13.367 -26.416 1.00 76.88 90 ASP A O 1
ATOM 694 N N . LYS A 1 91 ? 18.590 -11.312 -25.690 1.00 78.19 91 LYS A N 1
ATOM 695 C CA . LYS A 1 91 ? 17.308 -10.685 -26.039 1.00 78.19 91 LYS A CA 1
ATOM 696 C C . LYS A 1 91 ? 17.537 -9.547 -27.009 1.00 78.19 91 LYS A C 1
ATOM 698 O O . LYS A 1 91 ? 18.557 -8.875 -26.960 1.00 78.19 91 LYS A O 1
ATOM 703 N N . ILE A 1 92 ? 16.615 -9.366 -27.935 1.00 71.31 92 ILE A N 1
ATOM 704 C CA . ILE A 1 92 ? 16.764 -8.419 -29.036 1.00 71.31 92 ILE A CA 1
ATOM 705 C C . ILE A 1 92 ? 15.828 -7.229 -28.810 1.00 71.31 92 ILE A C 1
ATOM 707 O O . ILE A 1 92 ? 16.228 -6.088 -29.022 1.00 71.31 92 ILE A O 1
ATOM 711 N N . LEU A 1 93 ? 14.623 -7.486 -28.296 1.00 69.75 93 LEU A N 1
ATOM 712 C CA . LEU A 1 93 ? 13.563 -6.491 -28.153 1.00 69.75 93 LEU A CA 1
ATOM 713 C C . LEU A 1 93 ? 13.168 -6.262 -26.693 1.00 69.75 93 LEU A C 1
ATOM 715 O O . LEU A 1 93 ? 13.225 -7.163 -25.851 1.00 69.75 93 LEU A O 1
ATOM 719 N N . CYS A 1 94 ? 12.708 -5.046 -26.399 1.00 71.62 94 CYS A N 1
ATOM 720 C CA . CYS A 1 94 ? 12.218 -4.696 -25.071 1.00 71.62 94 CYS A CA 1
ATOM 721 C C . CYS A 1 94 ? 10.932 -5.447 -24.704 1.00 71.62 94 CYS A C 1
ATOM 723 O O . CYS A 1 94 ? 10.717 -5.744 -23.530 1.00 71.62 94 CYS A O 1
ATOM 725 N N . SER A 1 95 ? 10.115 -5.831 -25.690 1.00 67.81 95 SER A N 1
ATOM 726 C CA . SER A 1 95 ? 8.960 -6.715 -25.479 1.00 67.81 95 SER A CA 1
ATOM 727 C C . SER A 1 95 ? 9.315 -8.105 -24.941 1.00 67.81 95 SER A C 1
ATOM 729 O O . SER A 1 95 ? 8.471 -8.772 -24.333 1.00 67.81 95 SER A O 1
ATOM 731 N N . GLU A 1 96 ? 10.554 -8.561 -25.134 1.00 67.25 96 GLU A N 1
ATOM 732 C CA . GLU A 1 96 ? 10.987 -9.894 -24.715 1.00 67.25 96 GLU A CA 1
ATOM 733 C C . GLU A 1 96 ? 11.443 -9.944 -23.251 1.00 67.25 96 GLU A C 1
ATOM 735 O O . GLU A 1 96 ? 11.474 -11.029 -22.652 1.00 67.25 96 GLU A O 1
ATOM 740 N N . VAL A 1 97 ? 11.773 -8.791 -22.661 1.00 71.81 97 VAL A N 1
ATOM 741 C CA . VAL A 1 97 ? 12.288 -8.664 -21.291 1.00 71.81 97 VAL A CA 1
ATOM 742 C C . VAL A 1 97 ? 11.227 -8.115 -20.341 1.00 71.81 97 VAL A C 1
ATOM 744 O O . VAL A 1 97 ? 10.289 -7.433 -20.739 1.00 71.81 97 VAL A O 1
ATOM 747 N N . ASN A 1 98 ? 11.356 -8.436 -19.053 1.00 72.19 98 ASN A N 1
ATOM 748 C CA . ASN A 1 98 ? 10.521 -7.858 -18.006 1.00 72.19 98 ASN A CA 1
ATOM 749 C C . ASN A 1 98 ? 11.407 -7.100 -17.017 1.00 72.19 98 ASN A C 1
ATOM 751 O O . ASN A 1 98 ? 11.924 -7.697 -16.080 1.00 72.19 98 ASN A O 1
ATOM 755 N N . CYS A 1 99 ? 11.551 -5.786 -17.187 1.00 70.56 99 CYS A N 1
ATOM 756 C CA . CYS A 1 99 ? 12.388 -4.968 -16.300 1.00 70.56 99 CYS A CA 1
ATOM 757 C C . CYS A 1 99 ? 11.878 -4.876 -14.857 1.00 70.56 99 CYS A C 1
ATOM 759 O O . CYS A 1 99 ? 12.595 -4.416 -13.976 1.00 70.56 99 CYS A O 1
ATOM 761 N N . LEU A 1 100 ? 10.650 -5.329 -14.595 1.00 65.19 100 LEU A N 1
ATOM 762 C CA . LEU A 1 100 ? 10.115 -5.436 -13.243 1.00 65.19 100 LEU A CA 1
ATOM 763 C C . LEU A 1 100 ? 10.472 -6.760 -12.555 1.00 65.19 100 LEU A C 1
ATOM 765 O O . LEU A 1 100 ? 10.186 -6.875 -11.368 1.00 65.19 100 LEU A O 1
ATOM 769 N N . ASP A 1 101 ? 11.051 -7.758 -13.237 1.00 62.91 101 ASP A N 1
ATOM 770 C CA . ASP A 1 101 ? 11.334 -9.065 -12.609 1.00 62.91 101 ASP A CA 1
ATOM 771 C C . ASP A 1 101 ? 12.294 -8.924 -11.416 1.00 62.91 101 ASP A C 1
ATOM 773 O O . ASP A 1 101 ? 12.017 -9.477 -10.348 1.00 62.91 101 ASP A O 1
ATOM 777 N N . ASP A 1 102 ? 13.346 -8.112 -11.556 1.00 56.31 102 ASP A N 1
ATOM 778 C CA . ASP A 1 102 ? 14.351 -7.907 -10.505 1.00 56.31 102 ASP A CA 1
ATOM 779 C C . ASP A 1 102 ? 13.820 -7.054 -9.342 1.00 56.31 102 ASP A C 1
ATOM 781 O O . ASP A 1 102 ? 14.109 -7.329 -8.178 1.00 56.31 102 ASP A O 1
ATOM 785 N N . ILE A 1 103 ? 12.985 -6.048 -9.634 1.00 56.41 103 ILE A N 1
ATOM 786 C CA . ILE A 1 103 ? 12.394 -5.156 -8.620 1.00 56.41 103 ILE A CA 1
ATOM 787 C C . ILE A 1 103 ? 11.277 -5.868 -7.857 1.00 56.41 103 ILE A C 1
ATOM 789 O O . ILE A 1 103 ? 11.158 -5.755 -6.637 1.00 56.41 103 ILE A O 1
ATOM 793 N N . CYS A 1 104 ? 10.412 -6.581 -8.579 1.00 56.66 104 CYS A N 1
ATOM 794 C CA . CYS A 1 104 ? 9.272 -7.253 -7.981 1.00 56.66 104 CYS A CA 1
ATOM 795 C C . CYS A 1 104 ? 9.652 -8.564 -7.295 1.00 56.66 104 CYS A C 1
ATOM 797 O O . CYS A 1 104 ? 8.769 -9.098 -6.627 1.00 56.66 104 CYS A O 1
ATOM 799 N N . ALA A 1 105 ? 10.891 -9.065 -7.455 1.00 51.53 105 ALA A N 1
ATOM 800 C CA . ALA A 1 105 ? 11.557 -10.174 -6.744 1.00 51.53 105 ALA A CA 1
ATOM 801 C C . ALA A 1 105 ? 10.684 -11.400 -6.400 1.00 51.53 105 ALA A C 1
ATOM 803 O O . ALA A 1 105 ? 10.999 -12.211 -5.530 1.00 51.53 105 ALA A O 1
ATOM 804 N N . MET A 1 106 ? 9.569 -11.567 -7.100 1.00 54.56 106 MET A N 1
ATOM 805 C CA . MET A 1 106 ? 8.711 -12.727 -7.060 1.00 54.56 106 MET A CA 1
ATOM 806 C C . MET A 1 106 ? 9.082 -13.499 -8.300 1.00 54.56 106 MET A C 1
ATOM 808 O O . MET A 1 106 ? 8.497 -13.244 -9.350 1.00 54.56 106 MET A O 1
ATOM 812 N N . SER A 1 107 ? 10.100 -14.353 -8.147 1.00 48.59 107 SER A N 1
ATOM 813 C CA . SER A 1 107 ? 10.542 -15.406 -9.070 1.00 48.59 107 SER A CA 1
ATOM 814 C C . SER A 1 107 ? 9.800 -15.393 -10.404 1.00 48.59 107 SER A C 1
ATOM 816 O O . SER A 1 107 ? 8.606 -15.719 -10.423 1.00 48.59 107 SER A O 1
ATOM 818 N N . GLY A 1 108 ? 10.522 -15.033 -11.473 1.00 52.34 108 GLY A N 1
ATOM 819 C CA . GLY A 1 108 ? 10.019 -14.841 -12.832 1.00 52.34 108 GLY A CA 1
ATOM 820 C C . GLY A 1 108 ? 8.792 -15.689 -13.142 1.00 52.34 108 GLY A C 1
ATOM 821 O O . GLY A 1 108 ? 8.783 -16.916 -12.991 1.00 52.34 108 GLY A O 1
ATOM 822 N N . VAL A 1 109 ? 7.708 -15.014 -13.516 1.00 51.47 109 VAL A N 1
ATOM 823 C CA . VAL A 1 109 ? 6.432 -15.670 -13.783 1.00 51.47 109 VAL A CA 1
ATOM 824 C C . VAL A 1 109 ? 6.613 -16.632 -14.953 1.00 51.47 109 VAL A C 1
ATOM 826 O O . VAL A 1 109 ? 6.634 -16.218 -16.108 1.00 51.47 109 VAL A O 1
ATOM 829 N N . LYS A 1 110 ? 6.683 -17.934 -14.654 1.00 48.62 110 LYS A N 1
ATOM 830 C CA . LYS A 1 110 ? 6.842 -18.984 -15.673 1.00 48.62 110 LYS A CA 1
ATOM 831 C C . LYS A 1 110 ? 5.713 -18.985 -16.712 1.00 48.62 110 LYS A C 1
ATOM 833 O O . LYS A 1 110 ? 5.969 -19.278 -17.870 1.00 48.62 110 LYS A O 1
ATOM 838 N N . ASN A 1 111 ? 4.492 -18.610 -16.316 1.00 51.31 111 ASN A N 1
ATOM 839 C CA . ASN A 1 111 ? 3.352 -18.414 -17.218 1.00 51.31 111 ASN A CA 1
ATOM 840 C C . ASN A 1 111 ? 2.928 -16.941 -17.251 1.00 51.31 111 ASN A C 1
ATOM 842 O O . ASN A 1 111 ? 2.109 -16.500 -16.440 1.00 51.31 111 ASN A O 1
ATOM 846 N N . LYS A 1 112 ? 3.479 -16.182 -18.209 1.00 52.84 112 LYS A N 1
ATOM 847 C CA . LYS A 1 112 ? 3.081 -14.790 -18.500 1.00 52.84 112 LYS A CA 1
ATOM 848 C C . LYS A 1 112 ? 1.590 -14.679 -18.868 1.00 52.84 112 LYS A C 1
ATOM 850 O O . LYS A 1 112 ? 0.985 -13.626 -18.690 1.00 52.84 112 LYS A O 1
ATOM 855 N N . THR A 1 113 ? 0.984 -15.787 -19.292 1.00 43.12 113 THR A N 1
ATOM 856 C CA . THR A 1 113 ? -0.435 -15.926 -19.606 1.00 43.12 113 THR A CA 1
ATOM 857 C C . THR A 1 113 ? -1.104 -16.907 -18.628 1.00 43.12 113 THR A C 1
ATOM 859 O O . THR A 1 113 ? -1.002 -18.124 -18.733 1.00 43.12 113 THR A O 1
ATOM 862 N N . GLY A 1 114 ? -1.805 -16.384 -17.618 1.00 47.94 114 GLY A N 1
ATOM 863 C CA . GLY A 1 114 ? -2.698 -17.183 -16.771 1.00 47.94 114 GLY A CA 1
ATOM 864 C C . GLY A 1 114 ? -3.239 -16.399 -15.579 1.00 47.94 114 GLY A C 1
ATOM 865 O O . GLY A 1 114 ? -2.487 -15.788 -14.827 1.00 47.94 114 GLY A O 1
ATOM 866 N N . GLY A 1 115 ? -4.560 -16.395 -15.390 1.00 51.47 115 GLY A N 1
ATOM 867 C CA . GLY A 1 115 ? -5.267 -15.547 -14.418 1.00 51.47 115 GLY A CA 1
ATOM 868 C C . GLY A 1 115 ? -5.109 -15.907 -12.932 1.00 51.47 115 GLY A C 1
ATOM 869 O O . GLY A 1 115 ? -5.974 -15.532 -12.147 1.00 51.47 115 GLY A O 1
ATOM 870 N N . HIS A 1 116 ? -4.052 -16.615 -12.528 1.00 64.81 116 HIS A N 1
ATOM 871 C CA . HIS A 1 116 ? -3.907 -17.195 -11.184 1.00 64.81 116 HIS A CA 1
ATOM 872 C C . HIS A 1 116 ? -2.765 -16.565 -10.372 1.00 64.81 116 HIS A C 1
ATOM 874 O O . HIS A 1 116 ? -1.964 -17.262 -9.761 1.00 64.81 116 HIS A O 1
ATOM 880 N N . GLN A 1 117 ? -2.690 -15.232 -10.347 1.00 74.81 117 GLN A N 1
ATOM 881 C CA . GLN A 1 117 ? -1.656 -14.485 -9.612 1.00 74.81 117 GLN A CA 1
ATOM 882 C C . GLN A 1 117 ? -2.216 -13.714 -8.407 1.00 74.81 117 GLN A C 1
ATOM 884 O O . GLN A 1 117 ? -1.766 -12.615 -8.093 1.00 74.81 117 GLN A O 1
ATOM 889 N N . TRP A 1 118 ? -3.217 -14.275 -7.723 1.00 78.00 118 TRP A N 1
ATOM 890 C CA . TRP A 1 118 ? -3.873 -13.637 -6.571 1.00 78.00 118 TRP A CA 1
ATOM 891 C C . TRP A 1 118 ? -2.904 -13.333 -5.420 1.00 78.00 118 TRP A C 1
ATOM 893 O O . TRP A 1 118 ? -3.098 -12.356 -4.700 1.00 78.00 118 TRP A O 1
ATOM 903 N N . TYR A 1 119 ? -1.829 -14.119 -5.286 1.00 82.56 119 TYR A N 1
ATOM 904 C CA . TYR A 1 119 ? -0.787 -13.909 -4.281 1.00 82.56 119 TYR A CA 1
ATOM 905 C C . TYR A 1 119 ? -0.161 -12.511 -4.374 1.00 82.56 119 TYR A C 1
ATOM 907 O O . TYR A 1 119 ? 0.253 -11.973 -3.355 1.00 82.56 119 TYR A O 1
ATOM 915 N N . ARG A 1 120 ? -0.186 -11.877 -5.557 1.00 81.50 120 ARG A N 1
ATOM 916 C CA . ARG A 1 120 ? 0.311 -10.512 -5.791 1.00 81.50 120 ARG A CA 1
ATOM 917 C C . ARG A 1 120 ? -0.477 -9.423 -5.064 1.00 81.50 120 ARG A C 1
ATOM 919 O O . ARG A 1 120 ? -0.007 -8.299 -5.001 1.00 81.50 120 ARG A O 1
ATOM 926 N N . LEU A 1 121 ? -1.652 -9.731 -4.515 1.00 86.25 121 LEU A N 1
ATOM 927 C CA . LEU A 1 121 ? -2.378 -8.813 -3.631 1.00 86.25 121 LEU A CA 1
ATOM 928 C C . LEU A 1 121 ? -1.895 -8.896 -2.176 1.00 86.25 121 LEU A C 1
ATOM 930 O O . LEU A 1 121 ? -2.176 -7.997 -1.388 1.00 86.25 121 LEU A O 1
ATOM 934 N N . ILE A 1 122 ? -1.180 -9.963 -1.814 1.00 90.56 122 ILE A N 1
ATOM 935 C CA . ILE A 1 122 ? -0.757 -10.259 -0.440 1.00 90.56 122 ILE A CA 1
ATOM 936 C C . ILE A 1 122 ? 0.748 -10.077 -0.277 1.00 90.56 122 ILE A C 1
ATOM 938 O O . ILE A 1 122 ? 1.194 -9.423 0.659 1.00 90.56 122 ILE A O 1
ATOM 942 N N . THR A 1 123 ? 1.543 -10.632 -1.186 1.00 89.31 123 THR A N 1
ATOM 943 C CA . THR A 1 123 ? 3.004 -10.610 -1.095 1.00 89.31 123 THR A CA 1
ATOM 944 C C . THR A 1 123 ? 3.620 -9.210 -1.018 1.00 89.31 123 THR A C 1
ATOM 946 O O . THR A 1 123 ? 4.582 -9.078 -0.260 1.00 89.31 123 THR A O 1
ATOM 949 N N . PRO A 1 124 ? 3.091 -8.144 -1.667 1.00 89.00 124 PRO A N 1
ATOM 950 C CA . PRO A 1 124 ? 3.696 -6.816 -1.558 1.00 89.00 124 PRO A CA 1
ATOM 951 C C . PRO A 1 124 ? 3.693 -6.256 -0.136 1.00 89.00 124 PRO A C 1
ATOM 953 O O . PRO A 1 124 ? 4.538 -5.424 0.166 1.00 89.00 124 PRO A O 1
ATOM 956 N N . ILE A 1 125 ? 2.809 -6.740 0.748 1.00 93.94 125 ILE A N 1
ATOM 957 C CA . ILE A 1 125 ? 2.755 -6.331 2.163 1.00 93.94 125 ILE A CA 1
ATOM 958 C C . ILE A 1 125 ? 4.090 -6.630 2.873 1.00 93.94 125 ILE A C 1
ATOM 960 O O . ILE A 1 125 ? 4.477 -5.925 3.800 1.00 93.94 125 ILE A O 1
ATOM 964 N N . PHE A 1 126 ? 4.811 -7.660 2.424 1.00 91.94 126 PHE A N 1
ATOM 965 C CA . PHE A 1 126 ? 6.066 -8.115 3.028 1.00 91.94 126 PHE A CA 1
ATOM 966 C C . PHE A 1 126 ? 7.317 -7.618 2.287 1.00 91.94 126 PHE A C 1
ATOM 968 O O . PHE A 1 126 ? 8.428 -7.734 2.804 1.00 91.94 126 PHE A O 1
ATOM 975 N N . LEU A 1 127 ? 7.157 -7.053 1.089 1.00 88.62 127 LEU A N 1
ATOM 976 C CA . LEU A 1 127 ? 8.256 -6.541 0.269 1.00 88.62 127 LEU A CA 1
ATOM 977 C C . LEU A 1 127 ? 8.505 -5.064 0.571 1.00 88.62 127 LEU A C 1
ATOM 979 O O . LEU A 1 127 ? 7.579 -4.346 0.918 1.00 88.62 127 LEU A O 1
ATOM 983 N N . HIS A 1 128 ? 9.742 -4.591 0.424 1.00 86.88 128 HIS A N 1
ATOM 984 C CA . HIS A 1 128 ? 10.093 -3.190 0.669 1.00 86.88 128 HIS A CA 1
ATOM 985 C C . HIS A 1 128 ? 11.067 -2.683 -0.397 1.00 86.88 128 HIS A C 1
ATOM 987 O O . HIS A 1 128 ? 12.036 -3.358 -0.735 1.00 86.88 128 HIS A O 1
ATOM 993 N N . LEU A 1 129 ? 10.823 -1.470 -0.898 1.00 80.31 129 LEU A N 1
ATOM 994 C CA . LEU A 1 129 ? 11.599 -0.822 -1.968 1.00 80.31 129 LEU A CA 1
ATOM 995 C C . LEU A 1 129 ? 12.896 -0.165 -1.446 1.00 80.31 129 LEU A C 1
ATOM 997 O O . LEU A 1 129 ? 13.170 1.000 -1.717 1.00 80.31 129 LEU A O 1
ATOM 1001 N N . GLY A 1 130 ? 13.673 -0.903 -0.648 1.00 82.19 130 GLY A N 1
ATOM 1002 C CA . GLY A 1 130 ? 14.965 -0.470 -0.105 1.00 82.19 130 GLY A CA 1
ATOM 1003 C C . GLY A 1 130 ? 15.041 -0.420 1.424 1.00 82.19 130 GLY A C 1
ATOM 1004 O O . GLY A 1 130 ? 14.043 -0.535 2.138 1.00 82.19 130 GLY A O 1
ATOM 1005 N N . VAL A 1 131 ? 16.263 -0.233 1.934 1.00 85.62 131 VAL A N 1
ATOM 1006 C CA . VAL A 1 131 ? 16.583 -0.341 3.371 1.00 85.62 131 VAL A CA 1
ATOM 1007 C C . VAL A 1 131 ? 15.921 0.761 4.197 1.00 85.62 131 VAL A C 1
ATOM 1009 O O . VAL A 1 131 ? 15.369 0.476 5.255 1.00 85.62 131 VAL A O 1
ATOM 1012 N N . ILE A 1 132 ? 15.920 2.007 3.707 1.00 86.56 132 ILE A N 1
ATOM 1013 C CA . ILE A 1 132 ? 15.280 3.133 4.407 1.00 86.56 132 ILE A CA 1
ATOM 1014 C C . ILE A 1 132 ? 13.773 2.892 4.522 1.00 86.56 132 ILE A C 1
ATOM 1016 O O . ILE A 1 132 ? 13.205 3.085 5.592 1.00 86.56 132 ILE A O 1
ATOM 1020 N N . HIS A 1 133 ? 13.136 2.414 3.448 1.00 86.56 133 HIS A N 1
ATOM 1021 C CA . HIS A 1 133 ? 11.707 2.119 3.451 1.00 86.56 133 HIS A CA 1
ATOM 1022 C C . HIS A 1 133 ? 11.359 0.977 4.419 1.00 86.56 133 HIS A C 1
ATOM 1024 O O . HIS A 1 133 ? 10.379 1.066 5.156 1.00 86.56 133 HIS A O 1
ATOM 1030 N N . LEU A 1 134 ? 12.173 -0.081 4.474 1.00 90.12 134 LEU A N 1
ATOM 1031 C CA . LEU A 1 134 ? 12.016 -1.141 5.472 1.00 90.12 134 LEU A CA 1
ATOM 1032 C C . LEU A 1 134 ? 12.175 -0.600 6.900 1.00 90.12 134 LEU A C 1
ATOM 1034 O O . LEU A 1 134 ? 11.336 -0.863 7.758 1.00 90.12 134 LEU A O 1
ATOM 1038 N N . PHE A 1 135 ? 13.231 0.177 7.147 1.00 92.81 135 PHE A N 1
ATOM 1039 C CA . PHE A 1 135 ? 13.525 0.738 8.462 1.00 92.81 135 PHE A CA 1
ATOM 1040 C C . PHE A 1 135 ? 12.381 1.619 8.975 1.00 92.81 135 PHE A C 1
ATOM 1042 O O . PHE A 1 135 ? 11.927 1.431 10.101 1.00 92.81 135 PHE A O 1
ATOM 1049 N N . THR A 1 136 ? 11.850 2.524 8.146 1.00 89.69 136 THR A N 1
ATOM 1050 C CA . THR A 1 136 ? 10.740 3.402 8.545 1.00 89.69 136 THR A CA 1
ATOM 1051 C C . THR A 1 136 ? 9.459 2.623 8.838 1.00 89.69 136 THR A C 1
ATOM 1053 O O . THR A 1 136 ? 8.806 2.901 9.847 1.00 89.69 136 THR A O 1
ATOM 1056 N N . ASN A 1 137 ? 9.128 1.604 8.034 1.00 93.44 137 ASN A N 1
ATOM 1057 C CA . ASN A 1 137 ? 7.992 0.723 8.322 1.00 93.44 137 ASN A CA 1
ATOM 1058 C C . ASN A 1 137 ? 8.185 -0.017 9.649 1.00 93.44 137 ASN A C 1
ATOM 1060 O O . ASN A 1 137 ? 7.260 -0.044 10.452 1.00 93.44 137 ASN A O 1
ATOM 1064 N N . LEU A 1 138 ? 9.370 -0.570 9.926 1.00 95.31 138 LEU A N 1
ATOM 1065 C CA . LEU A 1 138 ? 9.640 -1.290 11.176 1.00 95.31 138 LEU A CA 1
ATOM 1066 C C . LEU A 1 138 ? 9.608 -0.376 12.408 1.00 95.31 138 LEU A C 1
ATOM 1068 O O . LEU A 1 138 ? 9.033 -0.758 13.429 1.00 95.31 138 LEU A O 1
ATOM 1072 N N . CYS A 1 139 ? 10.162 0.836 12.312 1.00 94.06 139 CYS A N 1
ATOM 1073 C CA . CYS A 1 139 ? 10.118 1.829 13.388 1.00 94.06 139 CYS A CA 1
ATOM 1074 C C . CYS A 1 139 ? 8.687 2.214 13.776 1.00 94.06 139 CYS A C 1
ATOM 1076 O O . CYS A 1 139 ? 8.433 2.490 14.946 1.00 94.06 139 CYS A O 1
ATOM 1078 N N . PHE A 1 140 ? 7.752 2.206 12.825 1.00 91.75 140 PHE A N 1
ATOM 1079 C CA . PHE A 1 140 ? 6.335 2.415 13.112 1.00 91.75 140 PHE A CA 1
ATOM 1080 C C . PHE A 1 140 ? 5.634 1.120 13.552 1.00 91.75 140 PHE A C 1
ATOM 1082 O O . PHE A 1 140 ? 4.897 1.102 14.538 1.00 91.75 140 PHE A O 1
ATOM 1089 N N . GLN A 1 141 ? 5.880 0.020 12.839 1.00 95.25 141 GLN A N 1
ATOM 1090 C CA . GLN A 1 141 ? 5.193 -1.255 13.013 1.00 95.25 141 GLN A CA 1
ATOM 1091 C C . GLN A 1 141 ? 5.460 -1.891 14.371 1.00 95.25 141 GLN A C 1
ATOM 1093 O O . GLN A 1 141 ? 4.526 -2.409 14.973 1.00 95.25 141 GLN A O 1
ATOM 1098 N N . LEU A 1 142 ? 6.703 -1.882 14.860 1.00 95.88 142 LEU A N 1
ATOM 1099 C CA . LEU A 1 142 ? 7.042 -2.589 16.095 1.00 95.88 142 LEU A CA 1
ATOM 1100 C C . LEU A 1 142 ? 6.373 -1.952 17.326 1.00 95.88 142 LEU A C 1
ATOM 1102 O O . LEU A 1 142 ? 5.665 -2.673 18.031 1.00 95.88 142 LEU A O 1
ATOM 1106 N N . PRO A 1 143 ? 6.492 -0.634 17.592 1.00 94.50 143 PRO A N 1
ATOM 1107 C CA . PRO A 1 143 ? 5.866 -0.041 18.773 1.00 94.50 143 PRO A CA 1
ATOM 1108 C C . PRO A 1 143 ? 4.335 -0.094 18.713 1.00 94.50 143 PRO A C 1
ATOM 1110 O O . PRO A 1 143 ? 3.687 -0.479 19.688 1.00 94.50 143 PRO A O 1
ATOM 1113 N N . VAL A 1 144 ? 3.752 0.256 17.560 1.00 93.44 144 VAL A N 1
ATOM 1114 C CA . VAL A 1 144 ? 2.294 0.278 17.367 1.00 93.44 144 VAL A CA 1
ATOM 1115 C C . VAL A 1 144 ? 1.722 -1.135 17.381 1.00 93.44 144 VAL A C 1
ATOM 1117 O O . VAL A 1 144 ? 0.704 -1.388 18.025 1.00 93.44 144 VAL A O 1
ATOM 1120 N N . GLY A 1 145 ? 2.394 -2.070 16.713 1.00 94.50 145 GLY A N 1
ATOM 1121 C CA . GLY A 1 145 ? 1.988 -3.464 16.644 1.00 94.50 145 GLY A CA 1
ATOM 1122 C C . GLY A 1 145 ? 1.993 -4.133 18.011 1.00 94.50 145 GLY A C 1
ATOM 1123 O O . GLY A 1 145 ? 0.968 -4.677 18.404 1.00 94.50 145 GLY A O 1
ATOM 1124 N N . ILE A 1 146 ? 3.083 -4.008 18.780 1.00 95.19 146 ILE A N 1
ATOM 1125 C CA . ILE A 1 146 ? 3.173 -4.574 20.138 1.00 95.19 146 ILE A CA 1
ATOM 1126 C C . ILE A 1 146 ? 2.067 -4.012 21.042 1.00 95.19 146 ILE A C 1
ATOM 1128 O O . ILE A 1 146 ? 1.462 -4.754 21.819 1.00 95.19 146 ILE A O 1
ATOM 1132 N N . LEU A 1 147 ? 1.787 -2.706 20.954 1.00 92.94 147 LEU A N 1
ATOM 1133 C CA . LEU A 1 147 ? 0.726 -2.071 21.735 1.00 92.94 147 LEU A CA 1
ATOM 1134 C C . LEU A 1 147 ? -0.653 -2.648 21.385 1.00 92.94 147 LEU A C 1
ATOM 1136 O O . LEU A 1 147 ? -1.400 -3.047 22.278 1.00 92.94 147 LEU A O 1
ATOM 1140 N N . ILE A 1 148 ? -0.988 -2.712 20.095 1.00 93.38 148 ILE A N 1
ATOM 1141 C CA . ILE A 1 148 ? -2.288 -3.204 19.622 1.00 93.38 148 ILE A CA 1
ATOM 1142 C C . ILE A 1 148 ? -2.442 -4.701 19.914 1.00 93.38 148 ILE A C 1
ATOM 1144 O O . ILE A 1 148 ? -3.491 -5.124 20.403 1.00 93.38 148 ILE A O 1
ATOM 1148 N N . GLU A 1 149 ? -1.401 -5.499 19.676 1.00 94.88 149 GLU A N 1
ATOM 1149 C CA . GLU A 1 149 ? -1.400 -6.942 19.919 1.00 94.88 149 GLU A CA 1
ATOM 1150 C C . GLU A 1 149 ? -1.743 -7.270 21.373 1.00 94.88 149 GLU A C 1
ATOM 1152 O O . GLU A 1 149 ? -2.617 -8.100 21.629 1.00 94.88 149 GLU A O 1
ATOM 1157 N N . ARG A 1 150 ? -1.122 -6.566 22.327 1.00 92.44 150 ARG A N 1
ATOM 1158 C CA . ARG A 1 150 ? -1.393 -6.736 23.763 1.00 92.44 150 ARG A CA 1
ATOM 1159 C C . ARG A 1 150 ? -2.833 -6.408 24.141 1.00 92.44 150 ARG A C 1
ATOM 1161 O O . ARG A 1 150 ? -3.349 -6.952 25.113 1.00 92.44 150 ARG A O 1
ATOM 1168 N N . GLU A 1 151 ? -3.483 -5.513 23.408 1.00 88.56 151 GLU A N 1
ATOM 1169 C CA . GLU A 1 151 ? -4.817 -5.045 23.760 1.00 88.56 151 GLU A CA 1
ATOM 1170 C C . GLU A 1 151 ? -5.959 -5.838 23.136 1.00 88.56 151 GLU A C 1
ATOM 1172 O O . GLU A 1 151 ? -6.961 -6.083 23.811 1.00 88.56 151 GLU A O 1
ATOM 1177 N N . ILE A 1 152 ? -5.849 -6.183 21.852 1.00 90.44 152 ILE A N 1
ATOM 1178 C CA . ILE A 1 152 ? -6.923 -6.857 21.107 1.00 90.44 152 ILE A CA 1
ATOM 1179 C C . ILE A 1 152 ? -6.602 -8.319 20.779 1.00 90.44 152 ILE A C 1
ATOM 1181 O O . ILE A 1 152 ? -7.505 -9.065 20.384 1.00 90.44 152 ILE A O 1
ATOM 1185 N N . GLY A 1 153 ? -5.356 -8.745 20.996 1.00 93.44 153 GLY A N 1
ATOM 1186 C CA . GLY A 1 153 ? -4.849 -10.082 20.710 1.00 93.44 153 GLY A CA 1
ATOM 1187 C C . GLY A 1 153 ? -4.317 -10.242 19.283 1.00 93.44 153 GLY A C 1
ATOM 1188 O O . GLY A 1 153 ? -4.803 -9.613 18.338 1.00 93.44 153 GLY A O 1
ATOM 1189 N N . THR A 1 154 ? -3.360 -11.158 19.130 1.00 95.06 154 THR A N 1
ATOM 1190 C CA . THR A 1 154 ? -2.622 -11.446 17.888 1.00 95.06 154 THR A CA 1
ATOM 1191 C C . THR A 1 154 ? -3.530 -11.719 16.694 1.00 95.06 154 THR A C 1
ATOM 1193 O O . THR A 1 154 ? -3.364 -11.112 15.643 1.00 95.06 154 THR A O 1
ATOM 1196 N N . VAL A 1 155 ? -4.545 -12.578 16.847 1.00 95.56 155 VAL A N 1
ATOM 1197 C CA . VAL A 1 155 ? -5.421 -12.977 15.727 1.00 95.56 155 VAL A CA 1
ATOM 1198 C C . VAL A 1 155 ? -6.192 -11.785 15.160 1.00 95.56 155 VAL A C 1
ATOM 1200 O O . VAL A 1 155 ? -6.279 -11.617 13.948 1.00 95.56 155 VAL A O 1
ATOM 1203 N N . ARG A 1 156 ? -6.744 -10.926 16.024 1.00 94.38 156 ARG A N 1
ATOM 1204 C CA . ARG A 1 156 ? -7.535 -9.768 15.582 1.00 94.38 156 ARG A CA 1
ATOM 1205 C C . ARG A 1 156 ? -6.652 -8.711 14.940 1.00 94.38 156 ARG A C 1
ATOM 1207 O O . ARG A 1 156 ? -7.028 -8.162 13.908 1.00 94.38 156 ARG A O 1
ATOM 1214 N N . MET A 1 157 ? -5.481 -8.466 15.527 1.00 95.44 157 MET A N 1
ATOM 1215 C CA . MET A 1 157 ? -4.487 -7.583 14.930 1.00 95.44 157 MET A CA 1
ATOM 1216 C C . MET A 1 157 ? -4.083 -8.094 13.544 1.00 95.44 157 MET A C 1
ATOM 1218 O O . MET A 1 157 ? -4.115 -7.321 12.593 1.00 95.44 157 MET A O 1
ATOM 1222 N N . ALA A 1 158 ? -3.775 -9.388 13.408 1.00 96.44 158 ALA A N 1
ATOM 1223 C CA . ALA A 1 158 ? -3.401 -9.994 12.135 1.00 96.44 158 ALA A CA 1
ATOM 1224 C C . ALA A 1 158 ? -4.516 -9.865 11.086 1.00 96.44 158 ALA A C 1
ATOM 1226 O O . ALA A 1 158 ? -4.235 -9.508 9.946 1.00 96.44 158 ALA A O 1
ATOM 1227 N N . LEU A 1 159 ? -5.783 -10.080 11.461 1.00 96.75 159 LEU A N 1
ATOM 1228 C CA . LEU A 1 159 ? -6.919 -9.896 10.552 1.00 96.75 159 LEU A CA 1
ATOM 1229 C C . LEU A 1 159 ? -7.034 -8.450 10.063 1.00 96.75 159 LEU A C 1
ATOM 1231 O O . LEU A 1 159 ? -7.123 -8.227 8.858 1.00 96.75 159 LEU A O 1
ATOM 1235 N N . VAL A 1 160 ? -6.995 -7.467 10.969 1.00 97.31 160 VAL A N 1
ATOM 1236 C CA . VAL A 1 160 ? -7.064 -6.048 10.582 1.00 97.31 160 VAL A CA 1
ATOM 1237 C C . VAL A 1 160 ? -5.870 -5.671 9.711 1.00 97.31 160 VAL A C 1
ATOM 1239 O O . VAL A 1 160 ? -6.059 -5.048 8.669 1.00 97.31 160 VAL A O 1
ATOM 1242 N N . TYR A 1 161 ? -4.663 -6.094 10.085 1.00 97.75 161 TYR A N 1
ATOM 1243 C CA . TYR A 1 161 ? -3.435 -5.834 9.338 1.00 97.75 161 TYR A CA 1
ATOM 1244 C C . TYR A 1 161 ? -3.516 -6.394 7.910 1.00 97.75 161 TYR A C 1
ATOM 1246 O O . TYR A 1 161 ? -3.343 -5.655 6.943 1.00 97.75 161 TYR A O 1
ATOM 1254 N N . MET A 1 162 ? -3.863 -7.675 7.761 1.00 97.62 162 MET A N 1
ATOM 1255 C CA . MET A 1 162 ? -3.925 -8.333 6.454 1.00 97.62 162 MET A CA 1
ATOM 1256 C C . MET A 1 162 ? -5.046 -7.779 5.575 1.00 97.62 162 MET A C 1
ATOM 1258 O O . MET A 1 162 ? -4.813 -7.503 4.402 1.00 97.62 162 MET A O 1
ATOM 1262 N N . ILE A 1 163 ? -6.248 -7.569 6.122 1.00 97.50 163 ILE A N 1
ATOM 1263 C CA . ILE A 1 163 ? -7.379 -7.015 5.360 1.00 97.50 163 ILE A CA 1
ATOM 1264 C C . ILE A 1 163 ? -7.062 -5.597 4.882 1.00 97.50 163 ILE A C 1
ATOM 1266 O O . ILE A 1 163 ? -7.359 -5.261 3.738 1.00 97.50 163 ILE A O 1
ATOM 1270 N N . SER A 1 164 ? -6.422 -4.787 5.725 1.00 98.00 164 SER A N 1
ATOM 1271 C CA . SER A 1 164 ? -6.025 -3.422 5.369 1.00 98.00 164 SER A CA 1
ATOM 1272 C C . SER A 1 164 ? -4.923 -3.414 4.313 1.00 98.00 164 SER A C 1
ATOM 1274 O O . SER A 1 164 ? -5.029 -2.684 3.336 1.00 98.00 164 SER A O 1
ATOM 1276 N N . GLY A 1 165 ? -3.902 -4.267 4.442 1.00 97.00 165 GLY A N 1
ATOM 1277 C CA . GLY A 1 165 ? -2.848 -4.389 3.431 1.00 97.00 165 GLY A CA 1
ATOM 1278 C C . GLY A 1 165 ? -3.386 -4.834 2.067 1.00 97.00 165 GLY A C 1
ATOM 1279 O O . GLY A 1 165 ? -3.100 -4.203 1.052 1.00 97.00 165 GLY A O 1
ATOM 1280 N N . ILE A 1 166 ? -4.234 -5.868 2.039 1.00 95.88 166 ILE A N 1
ATOM 1281 C CA . ILE A 1 166 ? -4.872 -6.358 0.805 1.00 95.88 166 ILE A CA 1
ATOM 1282 C C . ILE A 1 166 ? -5.802 -5.288 0.218 1.00 95.88 166 ILE A C 1
ATOM 1284 O O . ILE A 1 166 ? -5.786 -5.053 -0.989 1.00 95.88 166 ILE A O 1
ATOM 1288 N N . GLY A 1 167 ? -6.592 -4.621 1.061 1.00 95.75 167 GLY A N 1
ATOM 1289 C CA . GLY A 1 167 ? -7.483 -3.533 0.665 1.00 95.75 167 GLY A CA 1
ATOM 1290 C C . GLY A 1 167 ? -6.737 -2.335 0.081 1.00 95.75 167 GLY A C 1
ATOM 1291 O O . GLY A 1 167 ? -7.136 -1.808 -0.955 1.00 95.75 167 GLY A O 1
ATOM 1292 N N . GLY A 1 168 ? -5.608 -1.962 0.686 1.00 95.12 168 GLY A N 1
ATOM 1293 C CA . GLY A 1 168 ? -4.683 -0.961 0.162 1.00 95.12 168 GLY A CA 1
ATOM 1294 C C . GLY A 1 168 ? -4.158 -1.338 -1.220 1.00 95.12 168 GLY A C 1
ATOM 1295 O O . GLY A 1 168 ? -4.239 -0.527 -2.139 1.00 95.12 168 GLY A O 1
ATOM 1296 N N . ASN A 1 169 ? -3.689 -2.577 -1.395 1.00 92.56 169 ASN A N 1
ATOM 1297 C CA . ASN A 1 169 ? -3.186 -3.068 -2.683 1.00 92.56 169 ASN A CA 1
ATOM 1298 C C . ASN A 1 169 ? -4.282 -3.108 -3.762 1.00 92.56 169 ASN A C 1
ATOM 1300 O O . ASN A 1 169 ? -4.029 -2.742 -4.909 1.00 92.56 169 ASN A O 1
ATOM 1304 N N . LEU A 1 170 ? -5.508 -3.508 -3.403 1.00 91.81 170 LEU A N 1
ATOM 1305 C CA . LEU A 1 170 ? -6.670 -3.463 -4.299 1.00 91.81 170 LEU A CA 1
ATOM 1306 C C . LEU A 1 170 ? -7.012 -2.030 -4.718 1.00 91.81 170 LEU A C 1
ATOM 1308 O O . LEU A 1 170 ? -7.294 -1.788 -5.890 1.00 91.81 170 LEU A O 1
ATOM 1312 N N . PHE A 1 171 ? -6.992 -1.092 -3.768 1.00 91.44 171 PHE A N 1
ATOM 1313 C CA . PHE A 1 171 ? -7.302 0.313 -4.017 1.00 91.44 171 PHE A CA 1
ATOM 1314 C C . PHE A 1 171 ? -6.240 0.950 -4.911 1.00 91.44 171 PHE A C 1
ATOM 1316 O O . PHE A 1 171 ? -6.555 1.411 -6.000 1.00 91.44 171 PHE A O 1
ATOM 1323 N N . CYS A 1 172 ? -4.968 0.881 -4.525 1.00 88.19 172 CYS A N 1
ATOM 1324 C CA . CYS A 1 172 ? -3.851 1.350 -5.340 1.00 88.19 172 CYS A CA 1
ATOM 1325 C C . CYS A 1 172 ? -3.860 0.752 -6.755 1.00 88.19 172 CYS A C 1
ATOM 1327 O O . CYS A 1 172 ? -3.783 1.486 -7.739 1.00 88.19 172 CYS A O 1
ATOM 1329 N N . GLY A 1 173 ? -4.040 -0.564 -6.881 1.00 83.00 173 GLY A N 1
ATOM 1330 C CA . GLY A 1 173 ? -4.030 -1.243 -8.174 1.00 83.00 173 GLY A CA 1
ATOM 1331 C C . GLY A 1 173 ? -5.168 -0.844 -9.124 1.00 83.00 173 GLY A C 1
ATOM 1332 O O . GLY A 1 173 ? -5.130 -1.219 -10.298 1.00 83.00 173 GLY A O 1
ATOM 1333 N N . LEU A 1 174 ? -6.172 -0.100 -8.644 1.00 83.38 174 LEU A N 1
ATOM 1334 C CA . LEU A 1 174 ? -7.171 0.567 -9.478 1.00 83.38 174 LEU A CA 1
ATOM 1335 C C . LEU A 1 174 ? -6.714 1.942 -9.966 1.00 83.38 174 LEU A C 1
ATOM 1337 O O . LEU A 1 174 ? -6.894 2.241 -11.141 1.00 83.38 174 LEU A O 1
ATOM 1341 N N . PHE A 1 175 ? -6.152 2.773 -9.087 1.00 81.06 175 PHE A N 1
ATOM 1342 C CA . PHE A 1 175 ? -5.839 4.178 -9.383 1.00 81.06 175 PHE A CA 1
ATOM 1343 C C . PHE A 1 175 ? -4.464 4.390 -10.018 1.00 81.06 175 PHE A C 1
ATOM 1345 O O . PHE A 1 175 ? -4.303 5.286 -10.844 1.00 81.06 175 PHE A O 1
ATOM 1352 N N . THR A 1 176 ? -3.486 3.554 -9.684 1.00 76.56 176 THR A N 1
ATOM 1353 C CA . THR A 1 176 ? -2.107 3.647 -10.180 1.00 76.56 176 THR A CA 1
ATOM 1354 C C . THR A 1 176 ? -1.590 2.267 -10.596 1.00 76.56 176 THR A C 1
ATOM 1356 O O . THR A 1 176 ? -0.620 1.771 -10.027 1.00 76.56 176 THR A O 1
ATOM 1359 N N . PRO A 1 177 ? -2.216 1.615 -11.599 1.00 72.62 177 PRO A N 1
ATOM 1360 C CA . PRO A 1 177 ? -1.925 0.224 -11.964 1.00 72.62 177 PRO A CA 1
ATOM 1361 C C . PRO A 1 177 ? -0.516 -0.002 -12.529 1.00 72.62 177 PRO A C 1
ATOM 1363 O O . PRO A 1 177 ? -0.075 -1.147 -12.615 1.00 72.62 177 PRO A O 1
ATOM 1366 N N . LEU A 1 178 ? 0.159 1.065 -12.959 1.00 67.75 178 LEU A N 1
ATOM 1367 C CA . LEU A 1 178 ? 1.495 1.005 -13.550 1.00 67.75 178 LEU A CA 1
ATOM 1368 C C . LEU A 1 178 ? 2.594 1.279 -12.518 1.00 67.75 178 LEU A C 1
ATOM 1370 O O . LEU A 1 178 ? 3.707 0.799 -12.679 1.00 67.75 178 LEU A O 1
ATOM 1374 N N . THR A 1 179 ? 2.296 1.981 -11.427 1.00 71.19 179 THR A N 1
ATOM 1375 C CA . THR A 1 179 ? 3.312 2.343 -10.436 1.00 71.19 179 THR A CA 1
ATOM 1376 C C . THR A 1 179 ? 3.604 1.156 -9.511 1.00 71.19 179 THR A C 1
ATOM 1378 O O . THR A 1 179 ? 2.679 0.659 -8.863 1.00 71.19 179 THR A O 1
ATOM 1381 N N . PRO A 1 180 ? 4.863 0.692 -9.389 1.00 73.19 180 PRO A N 1
ATOM 1382 C CA . PRO A 1 180 ? 5.214 -0.376 -8.471 1.00 73.19 180 PRO A CA 1
ATOM 1383 C C . PRO A 1 180 ? 5.022 0.119 -7.041 1.00 73.19 180 PRO A C 1
ATOM 1385 O O . PRO A 1 180 ? 5.584 1.137 -6.638 1.00 73.19 180 PRO A O 1
ATOM 1388 N N . GLN A 1 181 ? 4.235 -0.624 -6.270 1.00 78.31 181 GLN A N 1
ATOM 1389 C CA . GLN A 1 181 ? 4.039 -0.374 -4.849 1.00 78.31 181 GLN A CA 1
ATOM 1390 C C . GLN A 1 181 ? 4.301 -1.656 -4.067 1.00 78.31 181 GLN A C 1
ATOM 1392 O O . GLN A 1 181 ? 3.873 -2.745 -4.448 1.00 78.31 181 GLN A O 1
ATOM 1397 N N . ALA A 1 182 ? 5.035 -1.511 -2.973 1.00 86.62 182 ALA A N 1
ATOM 1398 C CA . ALA A 1 182 ? 5.332 -2.566 -2.018 1.00 86.62 182 ALA A CA 1
ATOM 1399 C C . ALA A 1 182 ? 5.518 -1.927 -0.643 1.00 86.62 182 ALA A C 1
ATOM 1401 O O . ALA A 1 182 ? 5.861 -0.751 -0.557 1.00 86.62 182 ALA A O 1
ATOM 1402 N N . GLY A 1 183 ? 5.301 -2.687 0.421 1.00 90.06 183 GLY A N 1
ATOM 1403 C CA . GLY A 1 183 ? 5.502 -2.242 1.792 1.00 90.06 183 GLY A CA 1
ATOM 1404 C C . GLY A 1 183 ? 4.352 -2.628 2.706 1.00 90.06 183 GLY A C 1
ATOM 1405 O O . GLY A 1 183 ? 3.202 -2.781 2.292 1.00 90.06 183 GLY A O 1
ATOM 1406 N N . ALA A 1 184 ? 4.667 -2.686 3.996 1.00 94.94 184 ALA A N 1
ATOM 1407 C CA . ALA A 1 184 ? 3.690 -2.876 5.060 1.00 94.94 184 ALA A CA 1
ATOM 1408 C C . ALA A 1 184 ? 2.764 -1.661 5.270 1.00 94.94 184 ALA A C 1
ATOM 1410 O O . ALA A 1 184 ? 1.752 -1.766 5.963 1.00 94.94 184 ALA A O 1
ATOM 1411 N N . SER A 1 185 ? 3.086 -0.502 4.689 1.00 94.88 185 SER A N 1
ATOM 1412 C CA . SER A 1 185 ? 2.469 0.787 5.023 1.00 94.88 185 SER A CA 1
ATOM 1413 C C . SER A 1 185 ? 0.942 0.818 4.875 1.00 94.88 185 SER A C 1
ATOM 1415 O O . SER A 1 185 ? 0.270 1.342 5.759 1.00 94.88 185 SER A O 1
ATOM 1417 N N . GLY A 1 186 ? 0.358 0.176 3.857 1.00 95.50 186 GLY A N 1
ATOM 1418 C CA . GLY A 1 186 ? -1.105 0.042 3.747 1.00 95.50 186 GLY A CA 1
ATOM 1419 C C . GLY A 1 186 ? -1.736 -0.675 4.950 1.00 95.50 186 GLY A C 1
ATOM 1420 O O . GLY A 1 186 ? -2.750 -0.237 5.493 1.00 95.50 186 GLY A O 1
ATOM 1421 N N . ALA A 1 187 ? -1.094 -1.738 5.438 1.00 97.38 187 ALA A N 1
ATOM 1422 C CA . ALA A 1 187 ? -1.530 -2.441 6.641 1.00 97.38 187 ALA A CA 1
ATOM 1423 C C . ALA A 1 187 ? -1.343 -1.590 7.911 1.00 97.38 187 ALA A C 1
ATOM 1425 O O . ALA A 1 187 ? -2.202 -1.594 8.795 1.00 97.38 187 ALA A O 1
ATOM 1426 N N . LEU A 1 188 ? -0.262 -0.806 7.980 1.00 96.94 188 LEU A N 1
ATOM 1427 C CA . LEU A 1 188 ? 0.009 0.125 9.081 1.00 96.94 188 LEU A CA 1
ATOM 1428 C C . LEU A 1 188 ? -1.016 1.258 9.156 1.00 96.94 188 LEU A C 1
ATOM 1430 O O . LEU A 1 188 ? -1.473 1.582 10.250 1.00 96.94 188 LEU A O 1
ATOM 1434 N N . PHE A 1 189 ? -1.461 1.798 8.021 1.00 97.06 189 PHE A N 1
ATOM 1435 C CA . PHE A 1 189 ? -2.582 2.742 7.983 1.00 97.06 189 PHE A CA 1
ATOM 1436 C C . PHE A 1 189 ? -3.892 2.111 8.466 1.00 97.06 189 PHE A C 1
ATOM 1438 O O . PHE A 1 189 ? -4.703 2.783 9.105 1.00 97.06 189 PHE A O 1
ATOM 1445 N N . GLY A 1 190 ? -4.070 0.807 8.256 1.00 97.19 190 GLY A N 1
ATOM 1446 C CA . GLY A 1 190 ? -5.153 0.052 8.876 1.00 97.19 190 GLY A CA 1
ATOM 1447 C C . GLY A 1 190 ? -5.070 0.002 10.403 1.00 97.19 190 GLY A C 1
ATOM 1448 O O . GLY A 1 190 ? -6.079 0.160 11.091 1.00 97.19 190 GLY A O 1
ATOM 1449 N N . LEU A 1 191 ? -3.862 -0.145 10.956 1.00 96.88 191 LEU A N 1
ATOM 1450 C CA . LEU A 1 191 ? -3.632 -0.047 12.401 1.00 96.88 191 LEU A CA 1
ATOM 1451 C C . LEU A 1 191 ? -3.837 1.384 12.927 1.00 96.88 191 LEU A C 1
ATOM 1453 O O . LEU A 1 191 ? -4.361 1.555 14.025 1.00 96.88 191 LEU A O 1
ATOM 1457 N N . VAL A 1 192 ? -3.496 2.417 12.150 1.00 96.50 192 VAL A N 1
ATOM 1458 C CA . VAL A 1 192 ? -3.825 3.815 12.490 1.00 96.50 192 VAL A CA 1
ATOM 1459 C C . VAL A 1 192 ? -5.340 4.006 12.564 1.00 96.50 192 VAL A C 1
ATOM 1461 O O . VAL A 1 192 ? -5.834 4.568 13.542 1.00 96.50 192 VAL A O 1
ATOM 1464 N N . ALA A 1 193 ? -6.093 3.486 11.589 1.00 96.50 193 ALA A N 1
ATOM 1465 C CA . ALA A 1 193 ? -7.554 3.499 11.625 1.00 96.50 193 ALA A CA 1
ATOM 1466 C C . ALA A 1 193 ? -8.094 2.804 12.885 1.00 96.50 193 ALA A C 1
ATOM 1468 O O . ALA A 1 193 ? -8.983 3.336 13.551 1.00 96.50 193 ALA A O 1
ATOM 1469 N N . LEU A 1 194 ? -7.510 1.664 13.269 1.00 95.44 194 LEU A N 1
ATOM 1470 C CA . LEU A 1 194 ? -7.849 0.960 14.506 1.00 95.44 194 LEU A CA 1
ATOM 1471 C C . LEU A 1 194 ? -7.655 1.838 15.742 1.00 95.44 194 LEU A C 1
ATOM 1473 O O . LEU A 1 194 ? -8.553 1.917 16.583 1.00 95.44 194 LEU A O 1
ATOM 1477 N N . LEU A 1 195 ? -6.507 2.510 15.853 1.00 94.44 195 LEU A N 1
ATOM 1478 C CA . LEU A 1 195 ? -6.212 3.408 16.970 1.00 94.44 195 LEU A CA 1
ATOM 1479 C C . LEU A 1 195 ? -7.195 4.580 17.034 1.00 94.44 195 LEU A C 1
ATOM 1481 O O . LEU A 1 195 ? -7.647 4.923 18.125 1.00 94.44 195 LEU A O 1
ATOM 1485 N N . ILE A 1 196 ? -7.585 5.148 15.889 1.00 94.12 196 ILE A N 1
ATOM 1486 C CA . ILE A 1 196 ? -8.599 6.210 15.826 1.00 94.12 196 ILE A CA 1
ATOM 1487 C C . ILE A 1 196 ? -9.961 5.687 16.290 1.00 94.12 196 ILE A C 1
ATOM 1489 O O . ILE A 1 196 ? -10.587 6.305 17.149 1.00 94.12 196 ILE A O 1
ATOM 1493 N N . ILE A 1 197 ? -10.418 4.535 15.789 1.00 92.44 197 ILE A N 1
ATOM 1494 C CA . ILE A 1 197 ? -11.692 3.932 16.214 1.00 92.44 197 ILE A CA 1
ATOM 1495 C C . ILE A 1 197 ? -11.683 3.634 17.713 1.00 92.44 197 ILE A C 1
ATOM 1497 O O . ILE A 1 197 ? -12.649 3.947 18.411 1.00 92.44 197 ILE A O 1
ATOM 1501 N N . LYS A 1 198 ? -10.578 3.093 18.232 1.00 90.06 198 LYS A N 1
ATOM 1502 C CA . LYS A 1 198 ? -10.395 2.858 19.664 1.00 90.06 198 LYS A CA 1
ATOM 1503 C C . LYS A 1 198 ? -10.465 4.165 20.453 1.00 90.06 198 LYS A C 1
ATOM 1505 O O . LYS A 1 198 ? -11.173 4.213 21.454 1.00 90.06 198 LYS A O 1
ATOM 1510 N N . LEU A 1 199 ? -9.770 5.215 20.016 1.00 91.00 199 LEU A N 1
ATOM 1511 C CA . LEU A 1 199 ? -9.788 6.522 20.673 1.00 91.00 199 LEU A CA 1
ATOM 1512 C C . LEU A 1 199 ? -11.199 7.118 20.692 1.00 91.00 199 LEU A C 1
ATOM 1514 O O . LEU A 1 199 ? -11.612 7.651 21.714 1.00 91.00 199 LEU A O 1
ATOM 1518 N N . LEU A 1 200 ? -11.963 6.986 19.604 1.00 89.00 200 LEU A N 1
ATOM 1519 C CA . LEU A 1 200 ? -13.349 7.454 19.535 1.00 89.00 200 LEU A CA 1
ATOM 1520 C C . LEU A 1 200 ? -14.270 6.668 20.478 1.00 89.00 200 LEU A C 1
ATOM 1522 O O . LEU A 1 200 ? -15.078 7.266 21.188 1.00 89.00 200 LEU A O 1
ATOM 1526 N N . GLN A 1 201 ? -14.136 5.341 20.514 1.00 84.94 201 GLN A N 1
ATOM 1527 C CA . GLN A 1 201 ? -14.976 4.465 21.335 1.00 84.94 201 GLN A CA 1
ATOM 1528 C C . GLN A 1 201 ? -14.630 4.531 22.829 1.00 84.94 201 GLN A C 1
ATOM 1530 O O . GLN A 1 201 ? -15.525 4.499 23.669 1.00 84.94 201 GLN A O 1
ATOM 1535 N N . LEU A 1 202 ? -13.345 4.637 23.169 1.00 84.38 202 LEU A N 1
ATOM 1536 C CA . LEU A 1 202 ? -12.826 4.575 24.539 1.00 84.38 202 LEU A CA 1
ATOM 1537 C C . LEU A 1 202 ? -12.265 5.920 25.015 1.00 84.38 202 LEU A C 1
ATOM 1539 O O . LEU A 1 202 ? -11.461 5.958 25.943 1.00 84.38 202 LEU A O 1
ATOM 1543 N N . ARG A 1 203 ? -12.705 7.041 24.424 1.00 84.19 203 ARG A N 1
ATOM 1544 C CA . ARG A 1 203 ? -12.198 8.393 24.738 1.00 84.19 203 ARG A CA 1
ATOM 1545 C C . ARG A 1 203 ? -12.182 8.734 26.231 1.00 84.19 203 ARG A C 1
ATOM 1547 O O . ARG A 1 203 ? -11.374 9.551 26.652 1.00 84.19 203 ARG A O 1
ATOM 1554 N N . HIS A 1 204 ? -13.093 8.141 27.006 1.00 84.25 204 HIS A N 1
ATOM 1555 C CA . HIS A 1 204 ? -13.235 8.366 28.446 1.00 84.25 204 HIS A CA 1
ATOM 1556 C C . HIS A 1 204 ? -12.238 7.558 29.291 1.00 84.25 204 HIS A C 1
ATOM 1558 O O . HIS A 1 204 ? -11.972 7.932 30.428 1.00 84.25 204 HIS A O 1
ATOM 1564 N N . GLU A 1 205 ? -11.693 6.465 28.753 1.00 83.94 205 GLU A N 1
ATOM 1565 C CA . GLU A 1 205 ? -10.676 5.631 29.412 1.00 83.94 205 GLU A CA 1
ATOM 1566 C C . GLU A 1 205 ? -9.249 6.109 29.097 1.00 83.94 205 GLU A C 1
ATOM 1568 O O . GLU A 1 205 ? -8.292 5.771 29.795 1.00 83.94 205 GLU A O 1
ATOM 1573 N N . VAL A 1 206 ? -9.095 6.917 28.046 1.00 86.06 206 VAL A N 1
ATOM 1574 C CA . VAL A 1 206 ? -7.816 7.487 27.623 1.00 86.06 206 VAL A CA 1
ATOM 1575 C C . VAL A 1 206 ? -7.444 8.670 28.519 1.00 86.06 206 VAL A C 1
ATOM 1577 O O . VAL A 1 206 ? -8.220 9.607 28.686 1.00 86.06 206 VAL A O 1
ATOM 1580 N N . LYS A 1 207 ? -6.220 8.669 29.069 1.00 89.31 207 LYS A N 1
ATOM 1581 C CA . LYS A 1 207 ? -5.746 9.726 29.988 1.00 89.31 207 LYS A CA 1
ATOM 1582 C C . LYS A 1 207 ? -5.671 11.109 29.334 1.00 89.31 207 LYS A C 1
ATOM 1584 O O . LYS A 1 207 ? -5.917 12.112 29.997 1.00 89.31 207 LYS A O 1
ATOM 1589 N N . ARG A 1 208 ? -5.259 11.181 28.062 1.00 92.00 208 ARG A N 1
ATOM 1590 C CA . ARG A 1 208 ? -5.055 12.437 27.313 1.00 92.00 208 ARG A CA 1
ATOM 1591 C C . ARG A 1 208 ? -5.605 12.325 25.883 1.00 92.00 208 ARG A C 1
ATOM 1593 O O . ARG A 1 208 ? -4.827 12.326 24.930 1.00 92.00 208 ARG A O 1
ATOM 1600 N N . PRO A 1 209 ? -6.935 12.252 25.706 1.00 91.19 209 PRO A N 1
ATOM 1601 C CA . PRO A 1 209 ? -7.541 11.927 24.416 1.00 91.19 209 PRO A CA 1
ATOM 1602 C C . PRO A 1 209 ? -7.257 12.983 23.343 1.00 91.19 209 PRO A C 1
ATOM 1604 O O . PRO A 1 209 ? -7.030 12.632 22.191 1.00 91.19 209 PRO A O 1
ATOM 1607 N N . CYS A 1 210 ? -7.203 14.269 23.709 1.00 92.56 210 CYS A N 1
ATOM 1608 C CA . CYS A 1 210 ? -6.886 15.339 22.760 1.00 92.56 210 CYS A CA 1
ATOM 1609 C C . CYS A 1 210 ? -5.437 15.269 22.259 1.00 92.56 210 CYS A C 1
ATOM 1611 O O . CYS A 1 210 ? -5.186 15.513 21.084 1.00 92.56 210 CYS A O 1
ATOM 1613 N N . LEU A 1 211 ? -4.488 14.917 23.135 1.00 93.56 211 LEU A N 1
ATOM 1614 C CA . LEU A 1 211 ? -3.085 14.766 22.747 1.00 93.56 211 LEU A CA 1
ATOM 1615 C C . LEU A 1 211 ? -2.904 13.545 21.843 1.00 93.56 211 LEU A C 1
ATOM 1617 O O . LEU A 1 211 ? -2.243 13.649 20.818 1.00 93.56 211 LEU A O 1
ATOM 1621 N N . GLU A 1 212 ? -3.521 12.411 22.184 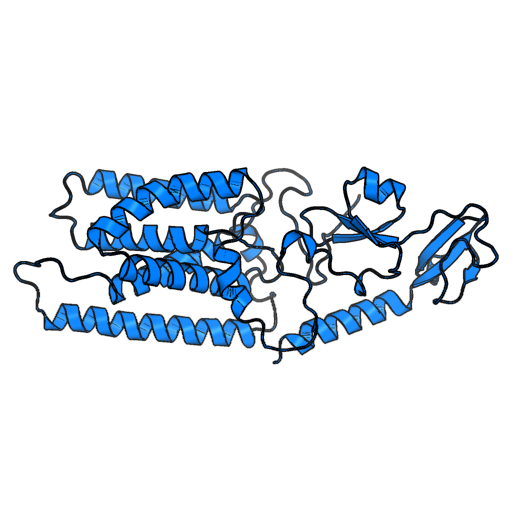1.00 92.88 212 GLU A N 1
ATOM 1622 C CA . GLU A 1 212 ? -3.492 11.219 21.328 1.00 92.88 212 GLU 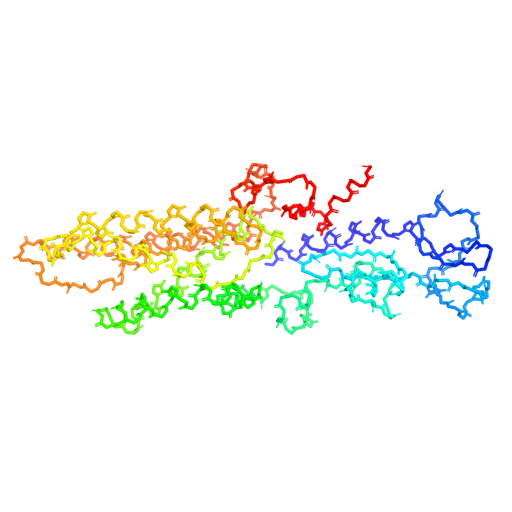A CA 1
ATOM 1623 C C . GLU A 1 212 ? -4.145 11.480 19.966 1.00 92.88 212 GLU A C 1
ATOM 1625 O O . GLU A 1 212 ? -3.586 11.091 18.943 1.00 92.88 212 GLU A O 1
ATOM 1630 N N . ALA A 1 213 ? -5.267 12.208 19.928 1.00 93.56 213 ALA A N 1
ATOM 1631 C CA . ALA A 1 213 ? -5.895 12.634 18.678 1.00 93.56 213 ALA A CA 1
ATOM 1632 C C . ALA A 1 213 ? -4.955 13.510 17.838 1.00 93.56 213 ALA A C 1
ATOM 1634 O O . ALA A 1 213 ? -4.835 13.292 16.635 1.00 93.56 213 ALA A O 1
ATOM 1635 N N . LEU A 1 214 ? -4.266 14.472 18.464 1.00 95.06 214 LEU A N 1
ATOM 1636 C CA . LEU A 1 214 ? -3.314 15.351 17.784 1.00 95.06 214 LEU A CA 1
ATOM 1637 C C . LEU A 1 214 ? -2.106 14.576 17.241 1.00 95.06 214 LEU A C 1
ATOM 1639 O O . LEU A 1 214 ? -1.677 14.830 16.120 1.00 95.06 214 LEU A O 1
ATOM 1643 N N . VAL A 1 215 ? -1.585 13.609 18.002 1.00 94.19 215 VAL A N 1
ATOM 1644 C CA . VAL A 1 215 ? -0.489 12.735 17.558 1.00 94.19 215 VAL A CA 1
ATOM 1645 C C . VAL A 1 215 ? -0.930 11.879 16.373 1.00 94.19 215 VAL A C 1
ATOM 1647 O O . VAL A 1 215 ? -0.228 11.846 15.367 1.00 94.19 215 VAL A O 1
ATOM 1650 N N . LEU A 1 216 ? -2.098 11.232 16.445 1.00 94.00 216 LEU A N 1
ATOM 1651 C CA . LEU A 1 216 ? -2.631 10.430 15.338 1.00 94.00 216 LEU A CA 1
ATOM 1652 C C . LEU A 1 216 ? -2.889 11.284 14.093 1.00 94.00 216 LEU A C 1
ATOM 1654 O O . LEU A 1 216 ? -2.541 10.870 12.990 1.00 94.00 216 LEU A O 1
ATOM 1658 N N . LEU A 1 217 ? -3.432 12.492 14.262 1.00 93.94 217 LEU A N 1
ATOM 1659 C CA . LEU A 1 217 ? -3.608 13.445 13.169 1.00 93.94 217 LEU A CA 1
ATOM 1660 C C . LEU A 1 217 ? -2.260 13.837 12.551 1.00 93.94 217 LEU A C 1
ATOM 1662 O O . LEU A 1 217 ? -2.125 13.822 11.332 1.00 93.94 217 LEU A O 1
ATOM 1666 N N . GLY A 1 218 ? -1.253 14.134 13.375 1.00 94.38 218 GLY A N 1
ATOM 1667 C CA . GLY A 1 218 ? 0.104 14.430 12.919 1.00 94.38 218 GLY A CA 1
ATOM 1668 C C . GLY A 1 218 ? 0.721 13.271 12.135 1.00 94.38 218 GLY A C 1
ATOM 1669 O O . GLY A 1 218 ? 1.263 13.491 11.056 1.00 94.38 218 GLY A O 1
ATOM 1670 N N . VAL A 1 219 ? 0.574 12.033 12.622 1.00 92.44 219 VAL A N 1
ATOM 1671 C CA . VAL A 1 219 ? 1.024 10.818 11.921 1.00 92.44 219 VAL A CA 1
ATOM 1672 C C . VAL A 1 219 ? 0.353 10.700 10.557 1.00 92.44 219 VAL A C 1
ATOM 1674 O O . VAL A 1 219 ? 1.047 10.474 9.569 1.00 92.44 219 VAL A O 1
ATOM 1677 N N . VAL A 1 220 ? -0.968 10.883 10.481 1.00 93.12 220 VAL A N 1
ATOM 1678 C CA . VAL A 1 220 ? -1.718 10.833 9.218 1.00 93.12 220 VAL A CA 1
ATOM 1679 C C . VAL A 1 220 ? -1.213 11.906 8.252 1.00 93.12 220 VAL A C 1
ATOM 1681 O O . VAL A 1 220 ? -0.831 11.577 7.133 1.00 93.12 220 VAL A O 1
ATOM 1684 N N . LEU A 1 221 ? -1.136 13.167 8.684 1.00 93.75 221 LEU A N 1
ATOM 1685 C CA . LEU A 1 221 ? -0.713 14.286 7.835 1.00 93.75 221 LEU A CA 1
ATOM 1686 C C . LEU A 1 221 ? 0.723 14.129 7.325 1.00 93.75 221 LEU A C 1
ATOM 1688 O O . LEU A 1 221 ? 0.970 14.304 6.135 1.00 93.75 221 LEU A O 1
ATOM 1692 N N . VAL A 1 222 ? 1.664 13.766 8.203 1.00 92.38 222 VAL A N 1
ATOM 1693 C CA . VAL A 1 222 ? 3.065 13.534 7.819 1.00 92.38 222 VAL A CA 1
ATOM 1694 C C . VAL A 1 222 ? 3.169 12.351 6.865 1.00 92.38 222 VAL A C 1
ATOM 1696 O O . VAL A 1 222 ? 3.886 12.438 5.876 1.00 92.38 222 VAL A O 1
ATOM 1699 N N . SER A 1 223 ? 2.438 11.266 7.115 1.00 91.31 223 SER A N 1
ATOM 1700 C CA . SER A 1 223 ? 2.490 10.083 6.254 1.00 91.31 223 SER A CA 1
ATOM 1701 C C . SER A 1 223 ? 1.925 10.367 4.860 1.00 91.31 223 SER A C 1
ATOM 1703 O O . SER A 1 223 ? 2.546 9.973 3.880 1.00 91.31 223 SER A O 1
ATOM 1705 N N . PHE A 1 224 ? 0.827 11.125 4.759 1.00 90.62 224 PHE A N 1
ATOM 1706 C CA . PHE A 1 224 ? 0.279 11.578 3.475 1.00 90.62 224 PHE A CA 1
ATOM 1707 C C . PHE A 1 224 ? 1.205 12.552 2.739 1.00 90.62 224 PHE A C 1
ATOM 1709 O O . PHE A 1 224 ? 1.327 12.490 1.517 1.00 90.62 224 PHE A O 1
ATOM 1716 N N . ALA A 1 225 ? 1.891 13.432 3.474 1.00 89.94 225 ALA A N 1
ATOM 1717 C CA . ALA A 1 225 ? 2.911 14.302 2.900 1.00 89.94 225 ALA A CA 1
ATOM 1718 C C . ALA A 1 225 ? 4.099 13.485 2.369 1.00 89.94 225 ALA A C 1
ATOM 1720 O O . ALA A 1 225 ? 4.542 13.710 1.249 1.00 89.94 225 ALA A O 1
ATOM 1721 N N . LEU A 1 226 ? 4.581 12.490 3.119 1.00 87.62 226 LEU A N 1
ATOM 1722 C CA . LEU A 1 226 ? 5.635 11.582 2.658 1.00 87.62 226 LEU A CA 1
ATOM 1723 C C . LEU A 1 226 ? 5.176 10.694 1.496 1.00 87.62 226 LEU A C 1
ATOM 1725 O O . LEU A 1 226 ? 5.988 10.369 0.641 1.00 87.62 226 LEU A O 1
ATOM 1729 N N . GLY A 1 227 ? 3.892 10.346 1.416 1.00 85.69 227 GLY A N 1
ATOM 1730 C CA . GLY A 1 227 ? 3.309 9.610 0.292 1.00 85.69 227 GLY A CA 1
ATOM 1731 C C . GLY A 1 227 ? 3.152 10.415 -0.997 1.00 85.69 227 GLY A C 1
ATOM 1732 O O . GLY A 1 227 ? 2.588 9.911 -1.955 1.00 85.69 227 GLY A O 1
ATOM 1733 N N . THR A 1 228 ? 3.635 11.661 -1.031 1.00 86.06 228 THR A N 1
ATOM 1734 C CA . THR A 1 228 ? 3.855 12.413 -2.280 1.00 86.06 228 THR A CA 1
ATOM 1735 C C . THR A 1 228 ? 5.277 12.244 -2.832 1.00 86.06 228 THR A C 1
ATOM 1737 O O . THR A 1 228 ? 5.604 12.799 -3.885 1.00 86.06 228 THR A O 1
ATOM 1740 N N . LEU A 1 229 ? 6.144 11.525 -2.109 1.00 82.75 229 LEU A N 1
ATOM 1741 C CA . LEU A 1 229 ? 7.487 11.160 -2.546 1.00 82.75 229 LEU A CA 1
ATOM 1742 C C . LEU A 1 229 ? 7.430 9.899 -3.420 1.00 82.75 229 LEU A C 1
ATOM 1744 O O . LEU A 1 229 ? 6.565 9.044 -3.222 1.00 82.75 229 LEU A O 1
ATOM 1748 N N . PRO A 1 230 ? 8.377 9.726 -4.358 1.00 75.25 230 PRO A N 1
ATOM 1749 C CA . PRO A 1 230 ? 8.420 8.532 -5.189 1.00 75.25 230 PRO A CA 1
ATOM 1750 C C . PRO A 1 230 ? 8.518 7.258 -4.337 1.00 75.25 230 PRO A C 1
ATOM 1752 O O . PRO A 1 230 ? 9.182 7.234 -3.300 1.00 75.25 230 PRO A O 1
ATOM 1755 N N . TYR A 1 231 ? 7.877 6.187 -4.815 1.00 74.19 231 TYR A N 1
ATOM 1756 C CA . TYR A 1 231 ? 7.857 4.849 -4.199 1.00 74.19 231 TYR A CA 1
ATOM 1757 C C . TYR A 1 231 ? 7.072 4.718 -2.880 1.00 74.19 231 TYR A C 1
ATOM 1759 O O . TYR A 1 231 ? 7.016 3.621 -2.319 1.00 74.19 231 TYR A O 1
ATOM 1767 N N . ILE A 1 232 ? 6.420 5.786 -2.407 1.00 81.50 232 ILE A N 1
ATOM 1768 C CA . ILE A 1 232 ? 5.480 5.756 -1.281 1.00 81.50 232 ILE A CA 1
ATOM 1769 C C . ILE A 1 232 ? 4.095 6.115 -1.827 1.00 81.50 232 ILE A C 1
ATOM 1771 O O . ILE A 1 232 ? 3.874 7.242 -2.237 1.00 81.50 232 ILE A O 1
ATOM 1775 N N . GLY A 1 233 ? 3.166 5.158 -1.865 1.00 85.62 233 GLY A N 1
ATOM 1776 C CA . GLY A 1 233 ? 1.844 5.383 -2.457 1.00 85.62 233 GLY A CA 1
ATOM 1777 C C . GLY A 1 233 ? 0.816 5.919 -1.462 1.00 85.62 233 GLY A C 1
ATOM 1778 O O . GLY A 1 233 ? 0.493 5.266 -0.470 1.00 85.62 233 GLY A O 1
ATOM 1779 N N . ASN A 1 234 ? 0.206 7.058 -1.763 1.00 91.75 234 ASN A N 1
ATOM 1780 C CA . ASN A 1 234 ? -0.931 7.577 -1.014 1.00 91.75 234 ASN A CA 1
ATOM 1781 C C . ASN A 1 234 ? -2.213 6.773 -1.278 1.00 91.75 234 ASN A C 1
ATOM 1783 O O . ASN A 1 234 ? -3.007 6.581 -0.359 1.00 91.75 234 ASN A O 1
ATOM 1787 N N . PHE A 1 235 ? -2.427 6.219 -2.477 1.00 92.00 235 PHE A N 1
ATOM 1788 C CA . PHE A 1 235 ? -3.585 5.347 -2.717 1.00 92.00 235 PHE A CA 1
ATOM 1789 C C . PHE A 1 235 ? -3.551 4.073 -1.871 1.00 92.00 235 PHE A C 1
ATOM 1791 O O . PHE A 1 235 ? -4.597 3.656 -1.367 1.00 92.00 235 PHE A O 1
ATOM 1798 N N . VAL A 1 236 ? -2.374 3.467 -1.657 1.00 93.31 236 VAL A N 1
ATOM 1799 C CA . VAL A 1 236 ? -2.273 2.299 -0.766 1.00 93.31 236 VAL A CA 1
ATOM 1800 C C . VAL A 1 236 ? -2.566 2.691 0.686 1.00 93.31 236 VAL A C 1
ATOM 1802 O O . VAL A 1 236 ? -3.217 1.925 1.398 1.00 93.31 236 VAL A O 1
ATOM 1805 N N . HIS A 1 237 ? -2.189 3.903 1.114 1.00 95.38 237 HIS A N 1
ATOM 1806 C CA . HIS A 1 237 ? -2.521 4.442 2.440 1.00 95.38 237 HIS A CA 1
ATOM 1807 C C . HIS A 1 237 ? -4.019 4.709 2.604 1.00 95.38 237 HIS A C 1
ATOM 1809 O O . HIS A 1 237 ? -4.602 4.289 3.602 1.00 95.38 237 HIS A O 1
ATOM 1815 N N . ILE A 1 238 ? -4.665 5.340 1.616 1.00 95.44 238 ILE A N 1
ATOM 1816 C CA . ILE A 1 238 ? -6.116 5.613 1.616 1.00 95.44 238 ILE A CA 1
ATOM 1817 C C . ILE A 1 238 ? -6.898 4.304 1.666 1.00 95.44 238 ILE A C 1
ATOM 1819 O O . ILE A 1 238 ? -7.781 4.144 2.510 1.00 95.44 238 ILE A O 1
ATOM 1823 N N . GLY A 1 239 ? -6.565 3.357 0.786 1.00 95.56 239 GLY A N 1
ATOM 1824 C CA . GLY A 1 239 ? -7.208 2.049 0.759 1.00 95.56 239 GLY A CA 1
ATOM 1825 C C . GLY A 1 239 ? -6.988 1.290 2.064 1.00 95.56 239 GLY A C 1
ATOM 1826 O O . GLY A 1 239 ? -7.943 0.795 2.659 1.00 95.56 239 GLY A O 1
ATOM 1827 N N . GLY A 1 240 ? -5.754 1.264 2.565 1.00 97.06 240 GLY A N 1
ATOM 1828 C CA . GLY A 1 240 ? -5.419 0.625 3.833 1.00 97.06 240 GLY A CA 1
ATOM 1829 C C . GLY A 1 240 ? -6.196 1.200 5.013 1.00 97.06 240 GLY A C 1
ATOM 1830 O O . GLY A 1 240 ? -6.780 0.455 5.798 1.00 97.06 240 GLY A O 1
ATOM 1831 N N . PHE A 1 241 ? -6.292 2.527 5.093 1.00 97.25 241 PHE A N 1
ATOM 1832 C CA . PHE A 1 241 ? -7.080 3.218 6.107 1.00 97.25 241 PHE A CA 1
ATOM 1833 C C . PHE A 1 241 ? -8.575 2.894 5.997 1.00 97.25 241 PHE A C 1
ATOM 1835 O O . PHE A 1 241 ? -9.201 2.534 6.991 1.00 97.25 241 PHE A O 1
ATOM 1842 N N . LEU A 1 242 ? -9.149 2.970 4.791 1.00 97.19 242 LEU A N 1
ATOM 1843 C CA . LEU A 1 242 ? -10.573 2.728 4.546 1.00 97.19 242 LEU A CA 1
ATOM 1844 C C . LEU A 1 242 ? -10.987 1.302 4.927 1.00 97.19 242 LEU A C 1
ATOM 1846 O O . LEU A 1 242 ? -11.943 1.108 5.680 1.00 97.19 242 LEU A O 1
ATOM 1850 N N . PHE A 1 243 ? -10.253 0.298 4.442 1.00 97.75 243 PHE A N 1
ATOM 1851 C CA . PHE A 1 243 ? -10.495 -1.098 4.807 1.00 97.75 243 PHE A CA 1
ATOM 1852 C C . PHE A 1 243 ? -10.228 -1.329 6.298 1.00 97.75 243 PHE A C 1
ATOM 1854 O O . PHE A 1 243 ? -10.980 -2.056 6.949 1.00 97.75 243 PHE A O 1
ATOM 1861 N N . GLY A 1 244 ? -9.220 -0.659 6.860 1.00 97.38 244 GLY A N 1
ATOM 1862 C CA . GLY A 1 244 ? -8.888 -0.700 8.278 1.00 97.38 244 GLY A CA 1
ATOM 1863 C C . GLY A 1 244 ? -9.977 -0.158 9.191 1.00 97.38 244 GLY A C 1
ATOM 1864 O O . GLY A 1 244 ? -10.217 -0.757 10.236 1.00 97.38 244 GLY A O 1
ATOM 1865 N N . VAL A 1 245 ? -10.694 0.905 8.809 1.00 96.44 245 VAL A N 1
ATOM 1866 C CA . VAL A 1 245 ? -11.845 1.426 9.572 1.00 96.44 245 VAL A CA 1
ATOM 1867 C C . VAL A 1 245 ? -12.911 0.343 9.722 1.00 96.44 245 VAL A C 1
ATOM 1869 O O . VAL A 1 245 ? -13.313 0.018 10.842 1.00 96.44 245 VAL A O 1
ATOM 1872 N N . PHE A 1 246 ? -13.340 -0.263 8.613 1.00 96.31 246 PHE A N 1
ATOM 1873 C CA . PHE A 1 246 ? -14.396 -1.276 8.644 1.00 96.31 246 PHE A CA 1
ATOM 1874 C C . PHE A 1 246 ? -13.930 -2.594 9.264 1.00 96.31 246 PHE A C 1
ATOM 1876 O O . PHE A 1 246 ? -14.676 -3.194 10.036 1.00 96.31 246 PHE A O 1
ATOM 1883 N N . ALA A 1 247 ? -12.688 -3.018 9.010 1.00 96.50 247 ALA A N 1
ATOM 1884 C CA . ALA A 1 247 ? -12.096 -4.175 9.678 1.00 96.50 247 ALA A CA 1
ATOM 1885 C C . ALA A 1 247 ? -12.009 -3.950 11.194 1.00 96.50 247 ALA A C 1
ATOM 1887 O O . ALA A 1 247 ? -12.397 -4.816 11.973 1.00 96.50 247 ALA A O 1
ATOM 1888 N N . SER A 1 248 ? -11.586 -2.768 11.635 1.00 94.81 248 SER A N 1
ATOM 1889 C CA . SER A 1 248 ? -11.521 -2.429 13.058 1.00 94.81 248 SER A CA 1
ATOM 1890 C C . SER A 1 248 ? -12.903 -2.467 13.699 1.00 94.81 248 SER A C 1
ATOM 1892 O O . SER A 1 248 ? -13.081 -3.137 14.712 1.00 94.81 248 SER A O 1
ATOM 1894 N N . LEU A 1 249 ? -13.914 -1.844 13.089 1.00 92.69 249 LEU A N 1
ATOM 1895 C CA . LEU A 1 249 ? -15.292 -1.893 13.591 1.00 92.69 249 LEU A CA 1
ATOM 1896 C C . LEU A 1 249 ? -15.873 -3.319 13.613 1.00 92.69 249 LEU A C 1
ATOM 1898 O O . LEU A 1 249 ? -16.629 -3.663 14.522 1.00 92.69 249 LEU A O 1
ATOM 1902 N N . ALA A 1 250 ? -15.500 -4.163 12.647 1.00 92.44 250 ALA A N 1
ATOM 1903 C CA . ALA A 1 250 ? -15.939 -5.552 12.564 1.00 92.44 250 ALA A CA 1
ATOM 1904 C C . ALA A 1 250 ? -15.234 -6.474 13.576 1.00 92.44 250 ALA A C 1
ATOM 1906 O O . ALA A 1 250 ? -15.859 -7.400 14.094 1.00 92.44 250 ALA A O 1
ATOM 1907 N N . PHE A 1 251 ? -13.953 -6.247 13.885 1.00 90.88 251 PHE A N 1
ATOM 1908 C CA . PHE A 1 251 ? -13.150 -7.166 14.701 1.00 90.88 251 PHE A CA 1
ATOM 1909 C C . PHE A 1 251 ? -12.844 -6.677 16.118 1.00 90.88 251 PHE A C 1
ATOM 1911 O O . PHE A 1 251 ? -12.513 -7.524 16.951 1.00 90.88 251 PHE A O 1
ATOM 1918 N N . LEU A 1 252 ? -12.971 -5.381 16.440 1.00 85.81 252 LEU A N 1
ATOM 1919 C CA . LEU A 1 252 ? -12.651 -4.879 17.781 1.00 85.81 252 LEU A CA 1
ATOM 1920 C C . LEU A 1 252 ? -13.458 -5.631 18.855 1.00 85.81 252 LEU A C 1
ATOM 1922 O O . LEU A 1 252 ? -14.676 -5.784 18.717 1.00 85.81 252 LEU A O 1
ATOM 1926 N N . PRO A 1 253 ? -12.810 -6.105 19.934 1.00 78.50 253 PRO A N 1
ATOM 1927 C CA . PRO A 1 253 ? -13.511 -6.754 21.027 1.00 78.50 253 PRO A CA 1
ATOM 1928 C C . PRO A 1 253 ? -14.346 -5.741 21.813 1.00 78.50 253 PRO A C 1
ATOM 1930 O O . PRO A 1 253 ? -13.972 -4.580 21.980 1.00 78.50 253 PRO A O 1
ATOM 1933 N N . ARG A 1 254 ? -15.469 -6.207 22.362 1.00 70.06 254 ARG A N 1
ATOM 1934 C CA . ARG A 1 254 ? -16.258 -5.436 23.321 1.00 70.06 254 ARG A CA 1
ATOM 1935 C C . ARG A 1 254 ? -15.422 -5.239 24.590 1.00 70.06 254 ARG A C 1
ATOM 1937 O O . ARG A 1 254 ? -15.175 -6.206 25.304 1.00 70.06 254 ARG A O 1
ATOM 1944 N N . ARG A 1 255 ? -15.022 -4.003 24.896 1.00 64.38 255 ARG A N 1
ATOM 1945 C CA . ARG A 1 255 ? -14.669 -3.615 26.273 1.00 64.38 255 ARG A CA 1
ATOM 1946 C C . ARG A 1 255 ? -15.940 -3.231 27.028 1.00 64.38 255 ARG A C 1
ATOM 1948 O O . ARG A 1 255 ? -16.954 -2.945 26.394 1.00 64.38 255 ARG A O 1
ATOM 1955 N N . ASN A 1 256 ? -15.929 -3.347 28.356 1.00 49.91 256 ASN A N 1
A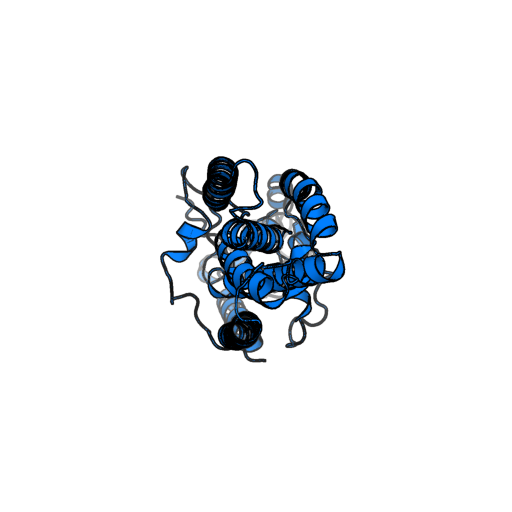TOM 1956 C CA . ASN A 1 256 ? -17.100 -3.211 29.234 1.00 49.91 256 ASN A CA 1
ATOM 1957 C C . ASN A 1 256 ? -17.754 -1.816 29.134 1.00 49.91 256 ASN A C 1
ATOM 1959 O O . ASN A 1 256 ? -17.595 -0.968 30.004 1.00 49.91 256 ASN A O 1
ATOM 1963 N N . PHE A 1 257 ? -18.539 -1.583 28.081 1.00 55.19 257 PHE A N 1
ATOM 1964 C CA . PHE A 1 257 ? -19.380 -0.403 27.950 1.00 55.19 257 PHE A CA 1
ATOM 1965 C C . PHE A 1 257 ? -20.488 -0.477 28.992 1.00 55.19 257 PHE A C 1
ATOM 1967 O O . PHE A 1 257 ? -21.332 -1.375 28.958 1.00 55.19 257 PHE A O 1
ATOM 1974 N N . ARG A 1 258 ? -20.468 0.479 29.923 1.00 50.12 258 ARG A N 1
ATOM 1975 C CA . ARG A 1 258 ? -21.264 0.445 31.150 1.00 50.12 258 ARG A CA 1
ATOM 1976 C C . ARG A 1 258 ? -22.779 0.469 30.926 1.00 50.12 258 ARG A C 1
ATOM 1978 O O . ARG A 1 258 ? -23.463 0.039 31.835 1.00 50.12 258 ARG A O 1
ATOM 1985 N N . CYS A 1 259 ? -23.315 0.906 29.778 1.00 46.53 259 CYS A N 1
ATOM 1986 C CA . CYS A 1 259 ? -24.774 1.005 29.552 1.00 46.53 259 CYS A CA 1
ATOM 1987 C C . CYS A 1 259 ? -25.179 1.268 28.074 1.00 46.53 259 CYS A C 1
ATOM 1989 O O . CYS A 1 259 ? -26.093 2.042 27.815 1.00 46.53 259 CYS A O 1
ATOM 1991 N N . HIS A 1 260 ? -24.511 0.677 27.071 1.00 56.34 260 HIS A N 1
ATOM 1992 C CA . HIS A 1 260 ? -24.957 0.799 25.666 1.00 56.34 260 HIS A CA 1
ATOM 1993 C C . HIS A 1 260 ? -25.513 -0.536 25.149 1.00 56.34 260 HIS A C 1
ATOM 1995 O O . HIS A 1 260 ? -24.860 -1.575 25.305 1.00 56.34 260 HIS A O 1
ATOM 2001 N N . ASN A 1 261 ? -26.721 -0.496 24.566 1.00 69.56 261 ASN A N 1
ATOM 2002 C CA . ASN A 1 261 ? -27.499 -1.649 24.100 1.00 69.56 261 ASN A CA 1
ATOM 2003 C C . ASN A 1 261 ? -26.615 -2.658 23.352 1.00 69.56 261 ASN A C 1
ATOM 2005 O O . ASN A 1 261 ? -26.071 -2.354 22.289 1.00 69.56 261 ASN A O 1
ATOM 2009 N N . LEU A 1 262 ? -26.492 -3.876 23.892 1.00 75.69 262 LEU A N 1
ATOM 2010 C CA . LEU A 1 262 ? -25.745 -4.977 23.268 1.00 75.69 262 LEU A CA 1
ATOM 2011 C C . LEU A 1 262 ? -26.218 -5.234 21.829 1.00 75.69 262 LEU A C 1
ATOM 2013 O O . LEU A 1 262 ? -25.401 -5.516 20.951 1.00 75.69 262 LEU A O 1
ATOM 2017 N N . ALA A 1 263 ? -27.521 -5.062 21.595 1.00 78.44 263 ALA A N 1
ATOM 2018 C CA . ALA A 1 263 ? -28.137 -5.111 20.278 1.00 78.44 263 ALA A CA 1
ATOM 2019 C C . ALA A 1 263 ? -27.538 -4.069 19.324 1.00 78.44 263 ALA A C 1
ATOM 2021 O O . ALA A 1 263 ? -27.099 -4.431 18.242 1.00 78.44 263 ALA A O 1
ATOM 2022 N N . LEU A 1 264 ? -27.413 -2.806 19.745 1.00 81.62 264 LEU A N 1
ATOM 2023 C CA . LEU A 1 264 ? -26.883 -1.737 18.897 1.00 81.62 264 LEU A CA 1
ATOM 2024 C C . LEU A 1 264 ? -25.411 -1.974 18.528 1.00 81.62 264 LEU A C 1
ATOM 2026 O O . LEU A 1 264 ? -25.042 -1.841 17.366 1.00 81.62 264 LEU A O 1
ATOM 2030 N N . TYR A 1 265 ? -24.581 -2.394 19.488 1.00 81.00 265 TYR A N 1
ATOM 2031 C CA . TYR A 1 265 ? -23.185 -2.762 19.214 1.00 81.00 265 TYR A CA 1
ATOM 2032 C C . TYR A 1 265 ? -23.084 -3.948 18.240 1.00 81.00 265 TYR A C 1
ATOM 2034 O O . TYR A 1 265 ? -22.282 -3.927 17.308 1.00 81.00 265 TYR A O 1
ATOM 2042 N N . SER A 1 266 ? -23.931 -4.964 18.422 1.00 84.62 266 SER A N 1
ATOM 2043 C CA . SER A 1 266 ? -23.979 -6.128 17.530 1.00 84.62 266 SER A CA 1
ATOM 2044 C C . SER A 1 266 ? -24.470 -5.751 16.129 1.00 84.62 266 SER A C 1
ATOM 2046 O O . SER A 1 266 ? -23.910 -6.232 15.146 1.00 84.62 266 SER A O 1
ATOM 2048 N N . CYS A 1 267 ? -25.438 -4.835 16.020 1.00 86.88 267 CYS A N 1
ATOM 2049 C CA . CYS A 1 267 ? -25.885 -4.259 14.753 1.00 86.88 267 CYS A CA 1
ATOM 2050 C C . CYS A 1 267 ? -24.758 -3.485 14.063 1.00 86.88 267 CYS A C 1
ATOM 2052 O O . CYS A 1 267 ? -24.493 -3.747 12.896 1.00 86.88 267 CYS A O 1
ATOM 2054 N N . PHE A 1 268 ? -24.043 -2.598 14.766 1.00 85.75 268 PHE A N 1
ATOM 2055 C CA . PHE A 1 268 ? -22.902 -1.870 14.193 1.00 85.75 268 PHE A CA 1
ATOM 2056 C C . PHE A 1 268 ? -21.816 -2.813 13.677 1.00 85.75 268 PHE A C 1
ATOM 2058 O O . PHE A 1 268 ? -21.291 -2.615 12.579 1.00 85.75 268 PHE A O 1
ATOM 2065 N N . LYS A 1 269 ? -21.508 -3.868 14.435 1.00 89.06 269 LYS A N 1
ATOM 2066 C CA . LYS A 1 269 ? -20.549 -4.897 14.029 1.00 89.06 269 LYS A CA 1
ATOM 2067 C C . LYS A 1 269 ? -21.031 -5.656 12.788 1.00 89.06 269 LYS A C 1
ATOM 2069 O O . LYS A 1 269 ? -20.266 -5.818 11.843 1.00 89.06 269 LYS A O 1
ATOM 2074 N N . GLY A 1 270 ? -22.301 -6.068 12.764 1.00 90.94 270 GLY A N 1
ATOM 2075 C CA . GLY A 1 270 ? -22.926 -6.736 11.619 1.00 90.94 270 GLY A CA 1
ATOM 2076 C C . GLY A 1 270 ? -22.926 -5.869 10.359 1.00 90.94 270 GLY A C 1
ATOM 2077 O O . GLY A 1 270 ? -22.485 -6.320 9.306 1.00 90.94 270 GLY A O 1
ATOM 2078 N N . ILE A 1 271 ? -23.320 -4.598 10.481 1.00 92.75 271 ILE A N 1
ATOM 2079 C CA . ILE A 1 271 ? -23.266 -3.611 9.392 1.00 92.75 271 ILE A CA 1
ATOM 2080 C C . ILE A 1 271 ? -21.829 -3.457 8.893 1.00 92.75 271 ILE A C 1
ATOM 2082 O O . ILE A 1 271 ? -21.596 -3.487 7.690 1.00 92.75 271 ILE A O 1
ATOM 2086 N N . SER A 1 272 ? -20.853 -3.362 9.798 1.00 93.50 272 SER A N 1
ATOM 2087 C CA . SER A 1 272 ? -19.441 -3.228 9.424 1.00 93.50 272 SER A CA 1
ATOM 2088 C C . SER A 1 272 ? -18.927 -4.442 8.648 1.00 93.50 272 SER A C 1
ATOM 2090 O O . SER A 1 272 ? -18.202 -4.263 7.675 1.00 93.50 272 SER A O 1
ATOM 2092 N N . PHE A 1 273 ? -19.343 -5.665 9.002 1.00 94.25 273 PHE A N 1
ATOM 2093 C CA . PHE A 1 273 ? -19.036 -6.867 8.217 1.00 94.25 273 PHE A CA 1
ATOM 2094 C C . PHE A 1 273 ? -19.650 -6.824 6.817 1.00 94.25 273 PHE A C 1
ATOM 2096 O O . PHE A 1 273 ? -18.961 -7.131 5.846 1.00 94.25 273 PHE A O 1
ATOM 2103 N N . VAL A 1 274 ? -20.920 -6.424 6.702 1.00 95.88 274 VAL A N 1
ATOM 2104 C CA . VAL A 1 274 ? -21.608 -6.310 5.406 1.00 95.88 274 VAL A CA 1
ATOM 2105 C C . VAL A 1 274 ? -20.936 -5.256 4.529 1.00 95.88 274 VAL A C 1
ATOM 2107 O O . VAL A 1 274 ? -20.666 -5.520 3.358 1.00 95.88 274 VAL A O 1
ATOM 2110 N N . VAL A 1 275 ? -20.609 -4.089 5.089 1.00 95.81 275 VAL A N 1
ATOM 2111 C CA . VAL A 1 275 ? -19.913 -3.018 4.364 1.00 95.81 275 VAL A CA 1
ATOM 2112 C C . VAL A 1 275 ? -18.520 -3.470 3.946 1.00 95.81 275 VAL A C 1
ATOM 2114 O O . VAL A 1 275 ? -18.170 -3.305 2.784 1.00 95.81 275 VAL A O 1
ATOM 2117 N N . LEU A 1 276 ? -17.749 -4.101 4.837 1.00 95.69 276 LEU A N 1
ATOM 2118 C CA . LEU A 1 276 ? -16.417 -4.613 4.514 1.00 95.69 276 LEU A CA 1
ATOM 2119 C C . LEU A 1 276 ? -16.463 -5.670 3.404 1.00 95.69 276 LEU A C 1
ATOM 2121 O O . LEU A 1 276 ? -15.677 -5.605 2.463 1.00 95.69 276 LEU A O 1
ATOM 2125 N N . PHE A 1 277 ? -17.396 -6.621 3.483 1.00 95.19 277 PHE A N 1
ATOM 2126 C CA . PHE A 1 277 ? -17.587 -7.636 2.448 1.00 95.19 277 PHE A CA 1
ATOM 2127 C C . PHE A 1 277 ? -17.968 -6.999 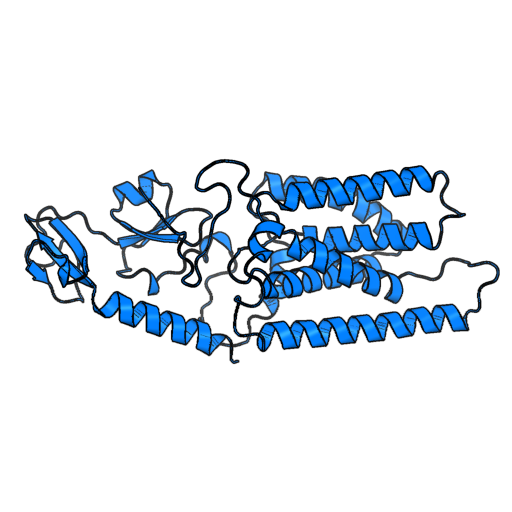1.109 1.00 95.19 277 PHE A C 1
ATOM 2129 O O . PHE A 1 277 ? -17.369 -7.309 0.082 1.00 95.19 277 PHE A O 1
ATOM 2136 N N . THR A 1 278 ? -18.910 -6.055 1.130 1.00 95.12 278 THR A N 1
ATOM 2137 C CA . THR A 1 278 ? -19.336 -5.319 -0.066 1.00 95.12 278 THR A CA 1
ATOM 2138 C C . THR A 1 278 ? -18.171 -4.541 -0.670 1.00 95.12 278 THR A C 1
ATOM 2140 O O . THR A 1 278 ? -17.947 -4.623 -1.872 1.00 95.12 278 THR A O 1
ATOM 2143 N N . LEU A 1 279 ? -17.379 -3.852 0.156 1.00 94.50 279 LEU A N 1
ATOM 2144 C CA . LEU A 1 279 ? -16.186 -3.117 -0.257 1.00 94.50 279 LEU A CA 1
ATOM 2145 C C . LEU A 1 279 ? -15.168 -4.054 -0.922 1.00 94.50 279 LEU A C 1
ATOM 2147 O O . LEU A 1 279 ? -14.714 -3.767 -2.024 1.00 94.50 279 LEU A O 1
ATOM 2151 N N . ILE A 1 280 ? -14.857 -5.204 -0.311 1.00 93.38 280 ILE A N 1
ATOM 2152 C CA . ILE A 1 280 ? -13.947 -6.210 -0.885 1.00 93.38 280 ILE A CA 1
ATOM 2153 C C . ILE A 1 280 ? -14.461 -6.702 -2.242 1.00 93.38 280 ILE A C 1
ATOM 2155 O O . ILE A 1 280 ? -13.691 -6.748 -3.203 1.00 93.38 280 ILE A O 1
ATOM 2159 N N . VAL A 1 281 ? -15.746 -7.057 -2.341 1.00 92.94 281 VAL A N 1
ATOM 2160 C CA . VAL A 1 281 ? -16.344 -7.582 -3.578 1.00 92.94 281 VAL A CA 1
ATOM 2161 C C . VAL A 1 281 ? -16.348 -6.518 -4.669 1.00 92.94 281 VAL A C 1
ATOM 2163 O O . VAL A 1 281 ? -15.841 -6.775 -5.757 1.00 92.94 281 VAL A O 1
ATOM 2166 N N . VAL A 1 282 ? -16.857 -5.317 -4.383 1.00 92.06 282 VAL A N 1
ATOM 2167 C CA . VAL A 1 282 ? -16.918 -4.206 -5.344 1.00 92.06 282 VAL A CA 1
ATOM 2168 C C . VAL A 1 282 ? -15.521 -3.839 -5.825 1.00 92.06 282 VAL A C 1
ATOM 2170 O O . VAL A 1 282 ? -15.311 -3.735 -7.029 1.00 92.06 282 VAL A O 1
ATOM 2173 N N . MET A 1 283 ? -14.550 -3.715 -4.919 1.00 90.12 283 MET A N 1
ATOM 2174 C CA . MET A 1 283 ? -13.173 -3.368 -5.273 1.00 90.12 283 MET A CA 1
ATOM 2175 C C . MET A 1 283 ? -12.483 -4.472 -6.069 1.00 90.12 283 MET A C 1
ATOM 2177 O O . MET A 1 283 ? -11.782 -4.177 -7.031 1.00 90.12 283 MET A O 1
ATOM 2181 N N . SER A 1 284 ? -12.715 -5.743 -5.735 1.00 87.75 284 SER A N 1
ATOM 2182 C CA . SER A 1 284 ? -12.178 -6.870 -6.507 1.00 87.75 284 SER A CA 1
ATOM 2183 C C . SER A 1 284 ? -12.788 -6.920 -7.907 1.00 87.75 284 SER A C 1
ATOM 2185 O O . SER A 1 284 ? -12.074 -7.062 -8.896 1.00 87.75 284 SER A O 1
ATOM 2187 N N . VAL A 1 285 ? -14.108 -6.754 -8.013 1.00 87.00 285 VAL A N 1
ATOM 2188 C CA . VAL A 1 285 ? -14.818 -6.697 -9.294 1.00 87.00 285 VAL A CA 1
ATOM 2189 C C . VAL A 1 285 ? -14.318 -5.514 -10.119 1.00 87.00 285 VAL A C 1
ATOM 2191 O O . VAL A 1 285 ? -13.935 -5.705 -11.270 1.00 87.00 285 VAL A O 1
ATOM 2194 N N . ALA A 1 286 ? -14.228 -4.321 -9.530 1.00 85.31 286 ALA A N 1
ATOM 2195 C CA . ALA A 1 286 ? -13.669 -3.142 -10.181 1.00 85.31 286 ALA A CA 1
ATOM 2196 C C . ALA A 1 286 ? -12.233 -3.405 -10.652 1.00 85.31 286 ALA A C 1
ATOM 2198 O O . ALA A 1 286 ? -11.918 -3.146 -11.809 1.00 85.31 286 ALA A O 1
ATOM 2199 N N . PHE A 1 287 ? -11.383 -4.004 -9.812 1.00 81.62 287 PHE A N 1
ATOM 2200 C CA . PHE A 1 287 ? -9.989 -4.310 -10.142 1.00 81.62 287 PHE A CA 1
ATOM 2201 C C . PHE A 1 287 ? -9.847 -5.210 -11.380 1.00 81.62 287 PHE A C 1
ATOM 2203 O O . PHE A 1 287 ? -8.857 -5.106 -12.115 1.00 81.62 287 PHE A O 1
ATOM 2210 N N . PHE A 1 288 ? -10.827 -6.083 -11.634 1.00 75.94 288 PHE A N 1
ATOM 2211 C CA . PHE A 1 288 ? -10.850 -6.963 -12.804 1.00 75.94 288 PHE A CA 1
ATOM 2212 C C . PHE A 1 288 ? -11.656 -6.429 -13.997 1.00 75.94 288 PHE A C 1
ATOM 2214 O O . PHE A 1 288 ? -11.403 -6.875 -15.120 1.00 75.94 288 PHE A O 1
ATOM 2221 N N . LEU A 1 289 ? -12.626 -5.534 -13.781 1.00 77.12 289 LEU A N 1
ATOM 2222 C CA . LEU A 1 289 ? -13.540 -5.042 -14.819 1.00 77.12 289 LEU A CA 1
ATOM 2223 C C . LEU A 1 289 ? -13.189 -3.652 -15.354 1.00 77.12 289 LEU A C 1
ATOM 2225 O O . LEU A 1 289 ? -13.486 -3.385 -16.518 1.00 77.12 289 LEU A O 1
ATOM 2229 N N . VAL A 1 290 ? -12.575 -2.783 -14.548 1.00 73.44 290 VAL A N 1
ATOM 2230 C CA . VAL A 1 290 ? -12.142 -1.450 -14.983 1.00 73.44 290 VAL A CA 1
ATOM 2231 C C . VAL A 1 290 ? -10.925 -1.623 -15.891 1.00 73.44 290 VAL A C 1
ATOM 2233 O O . VAL A 1 290 ? -9.877 -2.116 -15.474 1.00 73.44 290 VAL A O 1
ATOM 2236 N N . LYS A 1 291 ? -11.118 -1.305 -17.176 1.00 56.66 291 LYS A N 1
ATOM 2237 C CA . LYS A 1 291 ? -10.162 -1.571 -18.264 1.00 56.66 291 LYS A CA 1
ATOM 2238 C C . LYS A 1 291 ? -9.188 -0.428 -18.522 1.00 56.66 291 LYS A C 1
ATOM 2240 O O . LYS A 1 291 ? -8.191 -0.659 -19.194 1.00 56.66 291 LYS A O 1
ATOM 2245 N N . ASP A 1 292 ? -9.507 0.768 -18.045 1.00 54.12 292 ASP A N 1
ATOM 2246 C CA . ASP A 1 292 ? -8.898 1.999 -18.526 1.00 54.12 292 ASP A CA 1
ATOM 2247 C C . ASP A 1 292 ? -8.459 2.870 -17.349 1.00 54.12 292 ASP A C 1
ATOM 2249 O O . ASP A 1 292 ? -9.257 3.120 -16.449 1.00 54.12 292 ASP A O 1
ATOM 2253 N N . SER A 1 293 ? -7.199 3.310 -17.339 1.00 53.97 293 SER A N 1
ATOM 2254 C CA . SER A 1 293 ? -6.646 4.242 -16.344 1.00 53.97 293 SER A CA 1
ATOM 2255 C C . SER A 1 293 ? -7.083 5.691 -16.587 1.00 53.97 293 SER A C 1
ATOM 2257 O O . SER A 1 293 ? -6.783 6.571 -15.782 1.00 53.97 293 SER A O 1
ATOM 2259 N N . GLN A 1 294 ? -7.832 5.954 -17.663 1.00 52.84 294 GLN A N 1
ATOM 2260 C CA . GLN A 1 294 ? -8.301 7.297 -18.012 1.00 52.84 294 GLN A CA 1
ATOM 2261 C C . GLN A 1 294 ? -9.383 7.866 -17.091 1.00 52.84 294 GLN A C 1
ATOM 2263 O O . GLN A 1 294 ? -9.736 9.038 -17.215 1.00 52.84 294 GLN A O 1
ATOM 2268 N N . PHE A 1 295 ? -9.889 7.099 -16.123 1.00 62.19 295 PHE A N 1
ATOM 2269 C CA . PHE A 1 295 ? -10.897 7.616 -15.199 1.00 62.19 295 PHE A CA 1
ATOM 2270 C C . PHE A 1 295 ? -10.362 8.735 -14.283 1.00 62.19 295 PHE A C 1
ATOM 2272 O O . PHE A 1 295 ? -11.159 9.455 -13.682 1.00 62.19 295 PHE A O 1
ATOM 2279 N N . CYS A 1 296 ? -9.036 8.896 -14.157 1.00 68.88 296 CYS A N 1
ATOM 2280 C CA . CYS A 1 296 ? -8.455 9.914 -13.287 1.00 68.88 296 CYS A CA 1
ATOM 2281 C C . CYS A 1 296 ? -7.074 10.415 -13.748 1.00 68.88 296 CYS A C 1
ATOM 2283 O O . CYS A 1 296 ? -6.028 9.975 -13.271 1.00 68.88 296 CYS A O 1
ATOM 2285 N N . SER A 1 297 ? -7.063 11.420 -14.626 1.00 69.19 297 SER A N 1
ATOM 2286 C CA . SER A 1 297 ? -5.834 12.066 -15.121 1.00 69.19 297 SER A CA 1
ATOM 2287 C C . SER A 1 297 ? -4.994 12.754 -14.030 1.00 69.19 297 SER A C 1
ATOM 2289 O O . SER A 1 297 ? -3.779 12.914 -14.185 1.00 69.19 297 SER A O 1
ATOM 2291 N N . TRP A 1 298 ? -5.624 13.145 -12.918 1.00 75.62 298 TRP A N 1
ATOM 2292 C CA . TRP A 1 298 ? -4.999 13.854 -11.799 1.00 75.62 298 TRP A CA 1
ATOM 2293 C C . TRP A 1 298 ? -4.533 12.933 -10.659 1.00 75.62 298 TRP A C 1
ATOM 2295 O O . TRP A 1 298 ? -3.746 13.369 -9.822 1.00 75.62 298 TRP A O 1
ATOM 2305 N N . CYS A 1 299 ? -4.943 11.659 -10.638 1.00 77.81 299 CYS A N 1
ATOM 2306 C CA . CYS A 1 299 ? -4.623 10.724 -9.553 1.00 77.81 299 CYS A CA 1
ATOM 2307 C C . CYS A 1 299 ? -3.112 10.533 -9.364 1.00 77.81 299 CYS A C 1
ATOM 2309 O O . CYS A 1 299 ? -2.640 10.422 -8.237 1.00 77.81 299 CYS A O 1
ATOM 2311 N N . LYS A 1 300 ? -2.325 10.615 -10.442 1.00 73.38 300 LYS A N 1
ATOM 2312 C CA . LYS A 1 300 ? -0.854 10.563 -10.378 1.00 73.38 300 LYS A CA 1
ATOM 2313 C C . LYS A 1 300 ? -0.229 11.591 -9.425 1.00 73.38 300 LYS A C 1
ATOM 2315 O O . LYS A 1 300 ? 0.821 11.317 -8.861 1.00 73.38 300 LYS A O 1
ATOM 2320 N N . TYR A 1 301 ? -0.879 12.740 -9.221 1.00 77.12 301 TYR A N 1
ATOM 2321 C CA . TYR A 1 301 ? -0.395 13.790 -8.321 1.00 77.12 301 TYR A CA 1
ATOM 2322 C C . TYR A 1 301 ? -0.723 13.528 -6.850 1.00 77.12 301 TYR A C 1
ATOM 2324 O O . TYR A 1 301 ? -0.157 14.191 -5.986 1.00 77.12 301 TYR A O 1
ATOM 2332 N N . ILE A 1 302 ? -1.614 12.575 -6.556 1.00 84.00 302 ILE A N 1
ATOM 2333 C CA . ILE A 1 302 ? -1.847 12.122 -5.182 1.00 84.00 302 ILE A CA 1
ATOM 2334 C C . ILE A 1 302 ? -0.649 11.294 -4.714 1.00 84.00 302 ILE A C 1
ATOM 2336 O O . ILE A 1 302 ? -0.155 11.528 -3.619 1.00 84.00 302 ILE A O 1
ATOM 2340 N N . ASP A 1 303 ? -0.165 10.365 -5.542 1.00 80.31 303 ASP A N 1
ATOM 2341 C CA . ASP A 1 303 ? 0.964 9.489 -5.196 1.00 80.31 303 ASP A CA 1
ATOM 2342 C C . ASP A 1 303 ? 2.333 10.143 -5.395 1.00 80.31 303 ASP A C 1
ATOM 2344 O O . ASP A 1 303 ? 3.295 9.758 -4.743 1.00 80.31 303 ASP A O 1
ATOM 2348 N N . CYS A 1 304 ? 2.472 11.101 -6.314 1.00 81.00 304 CYS A N 1
ATOM 2349 C CA . CYS A 1 304 ? 3.746 11.790 -6.469 1.00 81.00 304 CYS A CA 1
ATOM 2350 C C . CYS A 1 304 ? 3.590 13.217 -6.988 1.00 81.00 304 CYS A C 1
ATOM 2352 O O . CYS A 1 304 ? 3.062 13.456 -8.079 1.00 81.00 304 CYS A O 1
ATOM 2354 N N . VAL A 1 305 ? 4.116 14.176 -6.226 1.00 83.44 305 VAL A N 1
ATOM 2355 C CA . VAL A 1 305 ? 4.144 15.590 -6.610 1.00 83.44 305 VAL A CA 1
ATOM 2356 C C . VAL A 1 305 ? 5.545 15.941 -7.127 1.00 83.44 305 VAL A C 1
ATOM 2358 O O . VAL A 1 305 ? 6.531 15.722 -6.422 1.00 83.44 305 VAL A O 1
ATOM 2361 N N . PRO A 1 306 ? 5.683 16.505 -8.343 1.00 79.56 306 PRO A N 1
ATOM 2362 C CA . PRO A 1 306 ? 6.984 16.853 -8.908 1.00 79.56 306 PRO A CA 1
ATOM 2363 C C . PRO A 1 306 ? 7.540 18.133 -8.261 1.00 79.56 306 PRO A C 1
ATOM 2365 O O . PRO A 1 306 ? 7.486 19.212 -8.845 1.00 79.56 306 PRO A O 1
ATOM 2368 N N . TYR A 1 307 ? 8.076 18.023 -7.042 1.00 77.25 307 TYR A N 1
ATOM 2369 C CA . TYR A 1 307 ? 8.626 19.161 -6.290 1.00 77.25 307 TYR A CA 1
ATOM 2370 C C . TYR A 1 307 ? 9.885 19.784 -6.927 1.00 77.25 307 TYR A C 1
ATOM 2372 O O . TYR A 1 307 ? 10.199 20.940 -6.652 1.00 77.25 307 TYR A O 1
ATOM 2380 N N . ARG A 1 308 ? 10.614 19.043 -7.777 1.00 70.94 308 ARG A N 1
ATOM 2381 C CA . ARG A 1 308 ? 11.790 19.517 -8.537 1.00 70.94 308 ARG A CA 1
ATOM 2382 C C . ARG A 1 308 ? 11.666 19.131 -10.024 1.00 70.94 308 ARG A C 1
ATOM 2384 O O . ARG A 1 308 ? 10.921 18.205 -10.343 1.00 70.94 308 ARG A O 1
ATOM 2391 N N . LYS A 1 309 ? 12.373 19.841 -10.925 1.00 57.59 309 LYS A N 1
ATOM 2392 C CA . LYS A 1 309 ? 12.368 19.564 -12.382 1.00 57.59 309 LYS A CA 1
ATOM 2393 C C . LYS A 1 309 ? 12.833 18.133 -12.706 1.00 57.59 309 LYS A C 1
ATOM 2395 O O . LYS A 1 309 ? 13.655 17.595 -11.976 1.00 57.59 309 LYS A O 1
ATOM 2400 N N . GLU A 1 310 ? 12.243 17.614 -13.790 1.00 55.56 310 GLU A N 1
ATOM 2401 C CA . GLU A 1 310 ? 12.416 16.350 -14.538 1.00 55.56 310 GLU A CA 1
ATOM 2402 C C . GLU A 1 310 ? 12.993 15.135 -13.778 1.00 55.56 310 GLU A C 1
ATOM 2404 O O . GLU A 1 310 ? 14.110 15.150 -13.278 1.00 55.56 310 GLU A O 1
ATOM 2409 N N . ASN A 1 311 ? 12.207 14.048 -13.734 1.00 58.50 311 ASN A N 1
ATOM 2410 C CA . ASN A 1 311 ? 12.513 12.719 -13.161 1.00 58.50 311 ASN A CA 1
ATOM 2411 C C . ASN A 1 311 ? 12.293 12.508 -11.651 1.00 58.50 311 ASN A C 1
ATOM 2413 O O . ASN A 1 311 ? 12.507 11.400 -11.169 1.00 58.50 311 ASN A O 1
ATOM 2417 N N . PHE A 1 312 ? 11.792 13.495 -10.895 1.00 67.88 312 PHE A N 1
ATOM 2418 C CA . PHE A 1 312 ? 11.456 13.273 -9.474 1.00 67.88 312 PHE A CA 1
ATOM 2419 C C . PHE A 1 312 ? 10.300 12.278 -9.279 1.00 67.88 312 PHE A C 1
ATOM 2421 O O . PHE A 1 312 ? 10.355 11.407 -8.414 1.00 67.88 312 PHE A O 1
ATOM 2428 N N . CYS A 1 313 ? 9.263 12.405 -10.109 1.00 70.50 313 CYS A N 1
ATOM 2429 C CA . CYS A 1 313 ? 8.167 11.449 -10.177 1.00 70.50 313 CYS A CA 1
ATOM 2430 C C . CYS A 1 313 ? 8.322 10.623 -11.452 1.00 70.50 313 CYS A C 1
ATOM 2432 O O . CYS A 1 313 ? 8.185 11.198 -12.540 1.00 70.50 313 CYS A O 1
ATOM 2434 N N . PRO A 1 314 ? 8.581 9.309 -11.359 1.00 58.72 314 PRO A N 1
ATOM 2435 C CA . PRO A 1 314 ? 8.623 8.459 -12.536 1.00 58.72 314 PRO A CA 1
ATOM 2436 C C . PRO A 1 314 ? 7.229 8.432 -13.179 1.00 58.72 314 PRO A C 1
ATOM 2438 O O . PRO A 1 314 ? 6.282 7.864 -12.639 1.00 58.72 314 PRO A O 1
ATOM 2441 N N . LYS A 1 315 ? 7.078 9.103 -14.326 1.00 54.41 315 LYS A N 1
ATOM 2442 C CA . LYS A 1 315 ? 5.863 9.044 -15.144 1.00 54.41 315 LYS A CA 1
ATOM 2443 C C . LYS A 1 315 ? 5.902 7.774 -15.976 1.00 54.41 315 LYS A C 1
ATOM 2445 O O . LYS A 1 315 ? 6.544 7.791 -17.010 1.00 54.41 315 LYS A O 1
ATOM 2450 N N . MET A 1 316 ? 5.232 6.703 -15.570 1.00 48.44 316 MET A N 1
ATOM 2451 C CA . MET A 1 316 ? 4.971 5.623 -16.522 1.00 48.44 316 MET A CA 1
ATOM 2452 C C . MET A 1 316 ? 3.874 6.059 -17.482 1.00 48.44 316 MET A C 1
ATOM 2454 O O . MET A 1 316 ? 2.756 6.343 -17.050 1.00 48.44 316 MET A O 1
ATOM 2458 N N . ASP A 1 317 ? 4.191 6.122 -18.769 1.00 47.50 317 ASP A N 1
ATOM 2459 C CA . ASP A 1 317 ? 3.185 6.278 -19.811 1.00 47.50 317 ASP A CA 1
ATOM 2460 C C . ASP A 1 317 ? 2.301 5.030 -19.892 1.00 47.50 317 ASP A C 1
ATOM 2462 O O . ASP A 1 317 ? 2.629 3.981 -19.333 1.00 47.50 317 ASP A O 1
ATOM 2466 N N . GLU A 1 318 ? 1.186 5.117 -20.622 1.00 43.03 318 GLU A N 1
ATOM 2467 C CA . GLU A 1 318 ? 0.267 3.987 -20.854 1.00 43.03 318 GLU A CA 1
ATOM 2468 C C . GLU A 1 318 ? 0.991 2.738 -21.418 1.00 43.03 318 GLU A C 1
ATOM 2470 O O . GLU A 1 318 ? 0.571 1.602 -21.180 1.00 43.03 318 GLU A O 1
ATOM 2475 N N . ASP A 1 319 ? 2.145 2.947 -22.063 1.00 38.47 319 ASP A N 1
ATOM 2476 C CA . ASP A 1 319 ? 3.030 1.918 -22.610 1.00 38.47 319 ASP A CA 1
ATOM 2477 C C . ASP A 1 319 ? 4.100 1.405 -21.611 1.00 38.47 319 ASP A C 1
ATOM 2479 O O . ASP A 1 319 ? 4.771 0.414 -21.899 1.00 38.47 319 ASP A O 1
ATOM 2483 N N . GLY A 1 320 ? 4.207 1.953 -20.390 1.00 37.53 320 GLY A N 1
ATOM 2484 C CA . GLY A 1 320 ? 5.133 1.530 -19.313 1.00 37.53 320 GLY A CA 1
ATOM 2485 C C . GLY A 1 320 ? 6.563 2.050 -19.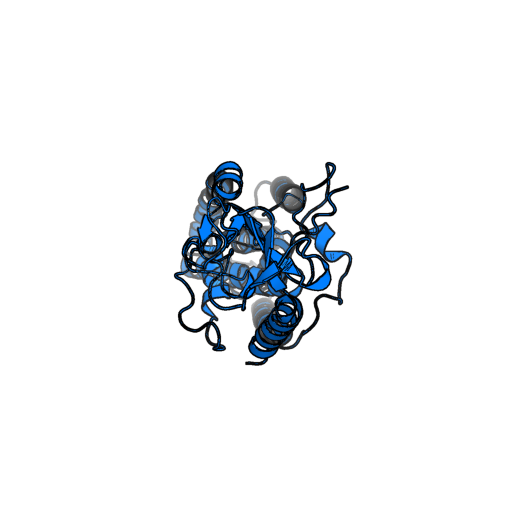436 1.00 37.53 320 GLY A C 1
ATOM 2486 O O . GLY A 1 320 ? 7.420 1.690 -18.632 1.00 37.53 320 GLY A O 1
ATOM 2487 N N . PHE A 1 321 ? 6.805 2.899 -20.427 1.00 35.28 321 PHE A N 1
ATOM 2488 C CA . PHE A 1 321 ? 8.036 3.661 -20.581 1.00 35.28 321 PHE A CA 1
ATOM 2489 C C . PHE A 1 321 ? 7.941 4.934 -19.737 1.00 35.28 321 PHE A C 1
ATOM 2491 O O . PHE A 1 321 ? 6.843 5.471 -19.575 1.00 35.28 321 PHE A O 1
ATOM 2498 N N . LEU A 1 322 ? 9.063 5.431 -19.198 1.00 39.78 322 LEU A N 1
ATOM 2499 C CA . LEU A 1 322 ? 9.063 6.832 -18.781 1.00 39.78 322 LEU A CA 1
ATOM 2500 C C . LEU A 1 322 ? 9.157 7.694 -20.029 1.00 39.78 322 LEU A C 1
ATOM 2502 O O . LEU A 1 322 ? 9.994 7.420 -20.889 1.00 39.78 322 LEU A O 1
ATOM 2506 N N . ASN A 1 323 ? 8.328 8.731 -20.092 1.00 39.22 323 ASN A N 1
ATOM 2507 C CA . ASN A 1 323 ? 8.455 9.798 -21.072 1.00 39.22 323 ASN A CA 1
ATOM 2508 C C . ASN A 1 323 ? 9.846 10.434 -20.922 1.00 39.22 323 ASN A C 1
ATOM 2510 O O . ASN A 1 323 ? 10.055 11.333 -20.104 1.00 39.22 323 ASN A O 1
ATOM 2514 N N . GLY A 1 324 ? 10.807 9.937 -21.696 1.00 37.28 324 GLY A N 1
ATOM 2515 C CA . GLY A 1 324 ? 12.060 10.608 -21.974 1.00 37.28 324 GLY A CA 1
ATOM 2516 C C . GLY A 1 324 ? 11.778 11.737 -22.950 1.00 37.28 324 GLY A C 1
ATOM 2517 O O . GLY A 1 324 ? 12.147 11.646 -24.114 1.00 37.28 324 GLY A O 1
ATOM 2518 N N . ASN A 1 325 ? 11.130 12.809 -22.489 1.00 29.55 325 ASN A N 1
ATOM 2519 C CA . ASN A 1 325 ? 11.311 14.091 -23.159 1.00 29.55 325 ASN A CA 1
ATOM 2520 C C . ASN A 1 325 ? 12.720 14.567 -22.806 1.00 29.55 325 ASN A C 1
ATOM 2522 O O . ASN A 1 325 ? 12.913 15.398 -21.929 1.00 29.55 325 ASN A O 1
ATOM 2526 N N . ALA A 1 326 ? 13.700 13.958 -23.470 1.00 31.77 326 ALA A N 1
ATOM 2527 C CA . ALA A 1 326 ? 14.987 14.566 -23.697 1.00 31.77 326 ALA A CA 1
ATOM 2528 C C . ALA A 1 326 ? 14.757 15.704 -24.697 1.00 31.77 326 ALA A C 1
ATOM 2530 O O . ALA A 1 326 ? 14.560 15.477 -25.892 1.00 31.77 326 ALA A O 1
ATOM 2531 N N . SER A 1 327 ? 14.736 16.923 -24.175 1.00 29.02 327 SER A N 1
ATOM 2532 C CA . SER A 1 327 ? 15.094 18.131 -24.911 1.00 29.02 327 SER A CA 1
ATOM 2533 C C . SER A 1 327 ? 16.065 18.921 -24.059 1.00 29.02 327 SER A C 1
ATOM 2535 O O . SER A 1 327 ? 15.652 19.263 -22.929 1.00 29.02 327 SER A O 1
#